Protein AF-A0A564T577-F1 (afdb_monomer_lite)

Sequence (216 aa):
MEALKRLAEKYKWLCILTGGIGFFLSPFLWPFFLMIIFQSLSLAAPIIVAAFIIKTVREEKKDEQKSNNGSKQTESTDFDTSKDVSDRGNSAYQKAEKADLSERYQKEGTQPLKESYMQHEKSEAECKAVVWYQMEGKERIQNLKVKLEKTGIRQFSISPEGVCCVPEGKYFRRVGMLRAFPAHETKILIQYLHKDHIHAVKKGKYLWLSWGKERK

Organism: NCBI:txid39486

pLDDT: mean 76.69, std 24.87, range [26.58, 98.44]

Secondary structure (DSSP, 8-state):
-HHHHHHHHHHHHHHHHHHHHHHHHHHHHHHHHHHHHHHHHHHHHHHHHHHHHHHHHHHHHHHHHHH---------------------------------------SS--HHHHHHHHHHHHHHHHHHHHHHIIIIIHHHHHHHHHHHHTTT--EEEE-TT-EEEEEETTEEEEEEE-TT--STTHHHHHHHHHHTT-EEEEETTEEEEE-S----

Radius of gyration: 36.3 Å; chains: 1; bounding box: 80×57×92 Å

Foldseek 3Di:
DVVVVVVCVVCVVVCVVVVVVCVVCCVVCVVVVVVVVVVVVVVVVVVVVVVVVVVVVVVVVVVVCVVVPDDDDDDDDDDDDDDDDDDDDDDDDDDDDDDDDDDDDDDDDDPPPVVVVVVVVVVVLLVVQVCLCVPPVVVVVVVLCVVCVVVVHFKWKQALQQFIWDDDPPDTDTDDGRHPNSQVNVVSVQVVCVVVQWHWDDDPRIIMTGHDDDPD

Structure (mmCIF, N/CA/C/O backbone):
data_AF-A0A564T577-F1
#
_entry.id   AF-A0A564T577-F1
#
loop_
_atom_site.group_PDB
_atom_site.id
_atom_site.type_symbol
_atom_site.label_atom_id
_atom_site.label_alt_id
_atom_site.label_comp_id
_atom_site.label_asym_id
_atom_site.label_entity_id
_atom_site.label_seq_id
_atom_site.pdbx_PDB_ins_code
_atom_site.Cartn_x
_atom_site.Cartn_y
_atom_site.Cartn_z
_atom_site.occupancy
_atom_site.B_iso_or_equiv
_atom_site.auth_seq_id
_atom_site.auth_comp_id
_atom_site.auth_asym_id
_atom_site.auth_atom_id
_atom_site.pdbx_PDB_model_num
ATOM 1 N N . MET A 1 1 ? 49.279 33.971 16.583 1.00 63.88 1 MET A N 1
ATOM 2 C CA . MET A 1 1 ? 48.199 33.093 17.101 1.00 63.88 1 MET A CA 1
ATOM 3 C C . MET A 1 1 ? 47.020 33.871 17.689 1.00 63.88 1 MET A C 1
ATOM 5 O O . MET A 1 1 ? 45.884 33.477 17.466 1.00 63.88 1 MET A O 1
ATOM 9 N N . GLU A 1 2 ? 47.240 34.983 18.394 1.00 81.38 2 GLU A N 1
ATOM 10 C CA . GLU A 1 2 ? 46.164 35.743 19.062 1.00 81.38 2 GLU A CA 1
ATOM 11 C C . GLU A 1 2 ? 45.208 36.479 18.105 1.00 81.38 2 GLU A C 1
ATOM 13 O O . GLU A 1 2 ? 44.003 36.510 18.342 1.00 81.38 2 GLU A O 1
ATOM 18 N N . ALA A 1 3 ? 45.710 36.999 16.980 1.00 75.62 3 ALA A N 1
ATOM 19 C CA . ALA A 1 3 ? 44.884 37.674 15.973 1.00 75.62 3 ALA A CA 1
ATOM 20 C C . ALA A 1 3 ? 43.861 36.734 15.303 1.00 75.62 3 ALA A C 1
ATOM 22 O O . ALA A 1 3 ? 42.709 37.114 15.108 1.00 75.62 3 ALA A O 1
ATOM 23 N N . LEU A 1 4 ? 44.250 35.482 15.025 1.00 79.38 4 LEU A N 1
ATOM 24 C CA . LEU A 1 4 ? 43.344 34.460 14.485 1.00 79.38 4 LEU A CA 1
ATOM 25 C C . LEU A 1 4 ? 42.253 34.084 15.492 1.00 79.38 4 LEU A C 1
ATOM 27 O O . LEU A 1 4 ? 41.102 33.919 15.102 1.00 79.38 4 LEU A O 1
ATOM 31 N N . LYS A 1 5 ? 42.586 34.020 16.790 1.00 81.06 5 LYS A N 1
ATOM 32 C CA . LYS A 1 5 ? 41.603 33.773 17.856 1.00 81.06 5 LYS A CA 1
ATOM 33 C C . LYS A 1 5 ? 40.578 34.909 17.959 1.00 81.06 5 LYS A C 1
ATOM 35 O O . LYS A 1 5 ? 39.387 34.634 18.032 1.00 81.06 5 LYS A O 1
ATOM 40 N N . ARG A 1 6 ? 41.014 36.173 17.876 1.00 82.81 6 ARG A N 1
ATOM 41 C CA . ARG A 1 6 ? 40.108 37.342 17.882 1.00 82.81 6 ARG A CA 1
ATOM 42 C C . ARG A 1 6 ? 39.201 37.397 16.651 1.00 82.81 6 ARG A C 1
ATOM 44 O O . ARG A 1 6 ? 38.027 37.732 16.776 1.00 82.81 6 ARG A O 1
ATOM 51 N N . LEU A 1 7 ? 39.722 37.054 15.471 1.00 81.12 7 LEU A N 1
ATOM 52 C CA . LEU A 1 7 ? 38.911 36.950 14.254 1.00 81.12 7 LEU A CA 1
ATOM 53 C C . LEU A 1 7 ? 37.894 35.809 14.372 1.00 81.12 7 LEU A C 1
ATOM 55 O O . LEU A 1 7 ? 36.714 36.024 14.115 1.00 81.12 7 LEU A O 1
ATOM 59 N N . ALA A 1 8 ? 38.321 34.631 14.829 1.00 82.12 8 ALA A N 1
ATOM 60 C CA . ALA A 1 8 ? 37.433 33.492 15.035 1.00 82.12 8 ALA A CA 1
ATOM 61 C C . ALA A 1 8 ? 36.301 33.812 16.023 1.00 82.12 8 ALA A C 1
ATOM 63 O O . ALA A 1 8 ? 35.152 33.480 15.748 1.00 82.12 8 ALA A O 1
ATOM 64 N N . GLU A 1 9 ? 36.582 34.512 17.128 1.00 85.50 9 GLU A N 1
ATOM 65 C CA . GLU A 1 9 ? 35.533 34.946 18.057 1.00 85.50 9 GLU A CA 1
ATOM 66 C C . GLU A 1 9 ? 34.575 35.968 17.440 1.00 85.50 9 GLU A C 1
ATOM 68 O O . GLU A 1 9 ? 33.361 35.827 17.591 1.00 85.50 9 GLU A O 1
ATOM 73 N N . LYS A 1 10 ? 35.092 36.945 16.685 1.00 86.56 10 LYS A N 1
ATOM 74 C CA . LYS A 1 10 ? 34.272 37.967 16.019 1.00 86.56 10 LYS A CA 1
ATOM 75 C C . LYS A 1 10 ? 33.305 37.362 14.994 1.00 86.56 10 LYS A C 1
ATOM 77 O O . LYS A 1 10 ? 32.164 37.805 14.896 1.00 86.56 10 LYS A O 1
ATOM 82 N N . TYR A 1 11 ? 33.739 36.341 14.254 1.00 88.12 11 TYR A N 1
ATOM 83 C CA . TYR A 1 11 ? 32.917 35.668 13.241 1.00 88.12 11 TYR A CA 1
ATOM 84 C C . TYR A 1 11 ? 32.181 34.428 13.763 1.00 88.12 11 TYR A C 1
ATOM 86 O O . TYR A 1 11 ? 31.399 33.841 13.018 1.00 88.12 11 TYR A O 1
ATOM 94 N N . LYS A 1 12 ? 32.357 34.040 15.034 1.00 89.81 12 LYS A N 1
ATOM 95 C CA . LYS A 1 12 ? 31.716 32.848 15.615 1.00 89.81 12 LYS A CA 1
ATOM 96 C C . LYS A 1 12 ? 30.199 32.888 15.456 1.00 89.81 12 LYS A C 1
ATOM 98 O O . LYS A 1 12 ? 29.591 31.902 15.056 1.00 89.81 12 LYS A O 1
ATOM 103 N N . TRP A 1 13 ? 29.597 34.043 15.731 1.00 88.31 13 TRP A N 1
ATOM 104 C CA . TRP A 1 13 ? 28.152 34.222 15.617 1.00 88.31 13 TRP A CA 1
ATOM 105 C C . TRP A 1 13 ? 27.672 34.177 14.161 1.00 88.31 13 TRP A C 1
ATOM 107 O O . TRP A 1 13 ? 26.663 33.543 13.870 1.00 88.31 13 TRP A O 1
ATOM 117 N N . LEU A 1 14 ? 28.448 34.751 13.234 1.00 88.88 14 LEU A N 1
ATOM 118 C CA . LEU A 1 14 ? 28.175 34.672 11.798 1.00 88.88 14 LEU A CA 1
ATOM 119 C C . LEU A 1 14 ? 28.271 33.230 11.282 1.00 88.88 14 LEU A C 1
ATOM 121 O O . LEU A 1 14 ? 27.383 32.812 10.554 1.00 88.88 14 LEU A O 1
ATOM 125 N N . CYS A 1 15 ? 29.264 32.445 11.710 1.00 88.31 15 CYS A N 1
ATOM 126 C CA . CYS A 1 15 ? 29.369 31.020 11.369 1.00 88.31 15 CYS A CA 1
ATOM 127 C C . CYS A 1 15 ? 28.214 30.181 11.929 1.00 88.31 15 CYS A C 1
ATOM 129 O O . CYS A 1 15 ? 27.730 29.279 11.254 1.00 88.31 15 CYS A O 1
ATOM 131 N N . ILE A 1 16 ? 27.762 30.458 13.156 1.00 91.75 16 ILE A N 1
ATOM 132 C CA . ILE A 1 16 ? 26.611 29.755 13.740 1.00 91.75 16 ILE A CA 1
ATOM 133 C C . ILE A 1 16 ? 25.332 30.114 12.977 1.00 91.75 16 ILE A C 1
ATOM 135 O O . ILE A 1 16 ? 24.525 29.233 12.689 1.00 91.75 16 ILE A O 1
ATOM 139 N N . LEU A 1 17 ? 25.163 31.384 12.600 1.00 91.75 17 LEU A N 1
ATOM 140 C CA . LEU A 1 17 ? 24.005 31.849 11.842 1.00 91.75 17 LEU A CA 1
ATOM 141 C C . LEU A 1 17 ? 23.981 31.262 10.423 1.00 91.75 17 LEU A C 1
ATOM 143 O O . LEU A 1 17 ? 22.970 30.696 10.013 1.00 91.75 17 LEU A O 1
ATOM 147 N N . THR A 1 18 ? 25.094 31.334 9.686 1.00 91.31 18 THR A N 1
ATOM 148 C CA . THR A 1 18 ? 25.199 30.763 8.333 1.00 91.31 18 THR A CA 1
ATOM 149 C C . THR A 1 18 ? 25.111 29.240 8.357 1.00 91.31 18 THR A C 1
ATOM 151 O O . THR A 1 18 ? 24.450 28.659 7.499 1.00 91.31 18 THR A O 1
ATOM 154 N N . GLY A 1 19 ? 25.697 28.593 9.367 1.00 90.31 19 GLY A N 1
ATOM 155 C CA . GLY A 1 19 ? 25.586 27.155 9.594 1.00 90.31 19 GLY A CA 1
ATOM 156 C C . GLY A 1 19 ? 24.154 26.720 9.900 1.00 90.31 19 GLY A C 1
ATOM 157 O O . GLY A 1 19 ? 23.680 25.747 9.321 1.00 90.31 19 GLY A O 1
ATOM 158 N N . GLY A 1 20 ? 23.432 27.466 10.740 1.00 92.44 20 GLY A N 1
ATOM 159 C CA . GLY A 1 20 ? 22.027 27.201 11.058 1.00 92.44 20 GLY A CA 1
ATOM 160 C C . GLY A 1 20 ? 21.109 27.359 9.845 1.00 92.44 20 GLY A C 1
ATOM 161 O O . GLY A 1 20 ? 20.285 26.487 9.578 1.00 92.44 20 GLY A O 1
ATOM 162 N N . ILE A 1 21 ? 21.299 28.424 9.061 1.00 91.31 21 ILE A N 1
ATOM 163 C CA . ILE A 1 21 ? 20.564 28.642 7.806 1.00 91.31 21 ILE A CA 1
ATOM 164 C C . ILE A 1 21 ? 20.878 27.524 6.805 1.00 91.31 21 ILE A C 1
ATOM 166 O O . ILE A 1 21 ? 19.964 26.957 6.212 1.00 91.31 21 ILE A O 1
ATOM 170 N N . GLY A 1 22 ? 22.152 27.152 6.656 1.00 89.31 22 GLY A N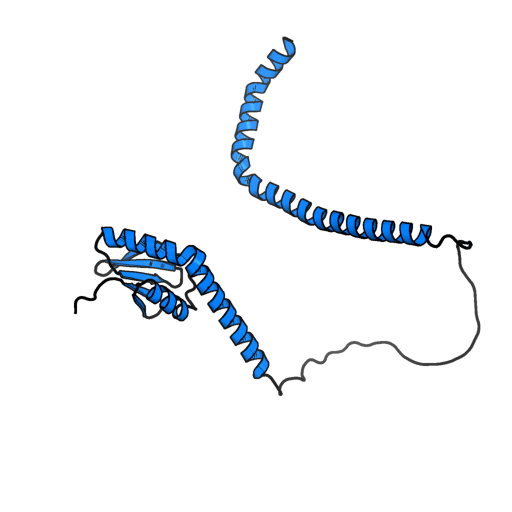 1
ATOM 171 C CA . GLY A 1 22 ? 22.572 26.046 5.798 1.00 89.31 22 GLY A CA 1
ATOM 172 C C . GLY A 1 22 ? 21.974 24.703 6.223 1.00 89.31 22 GL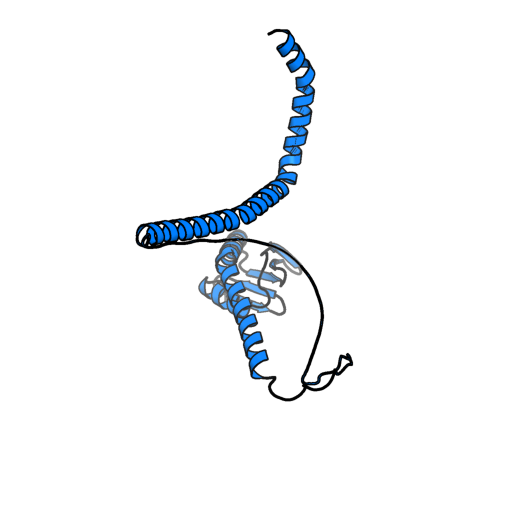Y A C 1
ATOM 173 O O . GLY A 1 22 ? 21.492 23.956 5.376 1.00 89.31 22 GLY A O 1
ATOM 174 N N . PHE A 1 23 ? 21.928 24.417 7.526 1.00 91.81 23 PHE A N 1
ATOM 175 C CA . PHE A 1 23 ? 21.316 23.201 8.067 1.00 91.81 23 PHE A CA 1
ATOM 176 C C . PHE A 1 23 ? 19.802 23.169 7.837 1.00 91.81 23 PHE A C 1
ATOM 178 O O . PHE A 1 23 ? 19.259 22.137 7.450 1.00 91.81 23 PHE A O 1
ATOM 185 N N . PHE A 1 24 ? 19.125 24.307 8.003 1.00 92.44 24 PHE A N 1
ATOM 186 C CA . PHE A 1 24 ? 17.687 24.419 7.763 1.00 92.44 24 PHE A CA 1
ATOM 187 C C . PHE A 1 24 ? 17.327 24.290 6.277 1.00 92.44 24 PHE A C 1
ATOM 189 O O . PHE A 1 24 ? 16.312 23.691 5.931 1.00 92.44 24 PHE A O 1
ATOM 196 N N . LEU A 1 25 ? 18.175 24.818 5.391 1.00 89.50 25 LEU A N 1
ATOM 197 C CA . LEU A 1 25 ? 18.004 24.735 3.940 1.00 89.50 25 LEU A CA 1
ATOM 198 C C . LEU A 1 25 ? 18.457 23.386 3.360 1.00 89.50 25 LEU A C 1
ATOM 200 O O . LEU A 1 25 ? 17.964 22.984 2.309 1.00 89.50 25 LEU A O 1
ATOM 204 N N . SER A 1 26 ? 19.343 22.657 4.042 1.00 89.44 26 SER A N 1
ATOM 205 C CA . SER A 1 26 ? 19.865 21.352 3.617 1.00 89.44 26 SER A CA 1
ATOM 206 C C . SER A 1 26 ? 18.784 20.360 3.155 1.00 89.44 26 SER A C 1
ATOM 208 O O . SER A 1 26 ? 18.899 19.885 2.025 1.00 89.44 26 SER A O 1
ATOM 210 N N . PRO A 1 27 ? 17.699 20.083 3.911 1.00 89.25 27 PRO A N 1
ATOM 211 C CA . PRO A 1 27 ? 16.664 19.146 3.463 1.00 89.25 27 PRO A CA 1
ATOM 212 C C . PRO A 1 27 ? 15.915 19.612 2.206 1.00 89.25 27 PRO A C 1
ATOM 214 O O . PRO A 1 27 ? 15.447 18.777 1.435 1.00 89.25 27 PRO A O 1
ATOM 217 N N . PHE A 1 28 ? 15.819 20.924 1.972 1.00 88.94 28 PHE A N 1
ATOM 218 C CA . PHE A 1 28 ? 15.149 21.486 0.796 1.00 88.94 28 PHE A CA 1
ATOM 219 C C . PHE A 1 28 ? 16.051 21.515 -0.438 1.00 88.94 28 PHE A C 1
ATOM 221 O O . PHE A 1 28 ? 15.567 21.329 -1.551 1.00 88.94 28 PHE A O 1
ATOM 228 N N . LEU A 1 29 ? 17.356 21.730 -0.257 1.00 88.94 29 LEU A N 1
ATOM 229 C CA . LEU A 1 29 ? 18.327 21.746 -1.352 1.00 88.94 29 LEU A CA 1
ATOM 230 C C . LEU A 1 29 ? 18.826 20.339 -1.719 1.00 88.94 29 LEU A C 1
ATOM 232 O O . LEU A 1 29 ? 19.292 20.132 -2.838 1.00 88.94 29 LEU A O 1
ATOM 236 N N . TRP A 1 30 ? 18.710 19.363 -0.813 1.00 89.06 30 TRP A N 1
ATOM 237 C CA . TRP A 1 30 ? 19.171 17.986 -1.016 1.00 89.06 30 TRP A CA 1
ATOM 238 C C . TRP A 1 30 ? 18.642 17.328 -2.304 1.00 89.06 30 TRP A C 1
ATOM 240 O O . TRP A 1 30 ? 19.456 16.793 -3.060 1.00 89.06 30 TRP A O 1
ATOM 250 N N . PRO A 1 31 ? 17.340 17.417 -2.646 1.00 89.94 31 PRO A N 1
ATOM 251 C CA . PRO A 1 31 ? 16.830 16.862 -3.900 1.00 89.94 31 PRO A CA 1
ATOM 252 C C . PRO A 1 31 ? 17.457 17.504 -5.145 1.00 89.94 31 PRO A C 1
ATOM 254 O O . PRO A 1 31 ? 17.718 16.808 -6.123 1.00 89.94 31 PRO A O 1
ATOM 257 N N . PHE A 1 32 ? 17.752 18.809 -5.108 1.00 91.12 32 PHE A N 1
ATOM 258 C CA . PHE A 1 32 ? 18.387 19.518 -6.223 1.00 91.12 32 PHE A CA 1
ATOM 259 C C . PHE A 1 32 ? 19.850 19.106 -6.398 1.00 91.12 32 PHE A C 1
ATOM 261 O O . PHE A 1 32 ? 20.280 18.848 -7.520 1.00 91.12 32 PHE A O 1
ATOM 268 N N . PHE A 1 33 ? 20.604 18.977 -5.302 1.00 89.75 33 PHE A N 1
ATOM 269 C CA . PHE A 1 33 ? 21.977 18.472 -5.358 1.00 89.75 33 PHE A CA 1
ATOM 270 C C . PHE A 1 33 ? 22.033 17.041 -5.890 1.00 89.75 33 PHE A C 1
ATOM 272 O O . PHE A 1 33 ? 22.842 16.754 -6.768 1.00 89.75 33 PHE A O 1
ATOM 279 N N . LEU A 1 34 ? 21.144 16.161 -5.422 1.00 91.00 34 LEU A N 1
ATOM 280 C CA . LEU A 1 34 ? 21.050 14.796 -5.936 1.00 91.00 34 LEU A CA 1
ATOM 281 C C . LEU A 1 34 ? 20.697 14.768 -7.424 1.00 91.00 34 LEU A C 1
ATOM 283 O O . LEU A 1 34 ? 21.295 13.994 -8.165 1.00 91.00 34 LEU A O 1
ATOM 287 N N . MET A 1 35 ? 19.776 15.626 -7.871 1.00 94.00 35 MET A N 1
ATOM 288 C CA . MET A 1 35 ? 19.413 15.732 -9.284 1.00 94.00 35 MET A CA 1
ATOM 289 C C . MET A 1 35 ? 20.610 16.158 -10.140 1.00 94.00 35 MET A C 1
ATOM 291 O O . MET A 1 35 ? 20.870 15.544 -11.170 1.00 94.00 35 MET A O 1
ATOM 295 N N . ILE A 1 36 ? 21.370 17.163 -9.697 1.00 92.25 36 ILE A N 1
ATOM 296 C CA . ILE A 1 36 ? 22.572 17.636 -10.395 1.00 92.25 36 ILE A CA 1
ATOM 297 C C . ILE A 1 36 ? 23.632 16.532 -10.438 1.00 92.25 36 ILE A C 1
ATOM 299 O O . ILE A 1 36 ? 24.144 16.228 -11.510 1.00 92.25 36 ILE A O 1
ATOM 303 N N . ILE A 1 37 ? 23.921 15.886 -9.304 1.00 91.12 37 ILE A N 1
ATOM 304 C CA . ILE A 1 37 ? 24.901 14.794 -9.229 1.00 91.12 37 ILE A CA 1
ATOM 305 C C . ILE A 1 37 ? 24.488 13.640 -10.147 1.00 91.12 37 ILE A C 1
ATOM 307 O O . ILE A 1 37 ? 25.315 13.149 -10.911 1.00 91.12 37 ILE A O 1
ATOM 311 N N . PHE A 1 38 ? 23.219 13.229 -10.114 1.00 91.31 38 PHE A N 1
ATOM 312 C CA . PHE A 1 38 ? 22.704 12.138 -10.940 1.00 91.31 38 PHE A CA 1
ATOM 313 C C . PHE A 1 38 ? 22.747 12.476 -12.432 1.00 91.31 38 PHE A C 1
ATOM 315 O O . PHE A 1 38 ? 23.152 11.639 -13.238 1.00 91.31 38 PHE A O 1
ATOM 322 N N . GLN A 1 39 ? 22.399 13.709 -12.803 1.00 90.94 39 GLN A N 1
ATOM 323 C CA . GLN A 1 39 ? 22.481 14.190 -14.180 1.00 90.94 39 GLN A CA 1
ATOM 324 C C . GLN A 1 39 ? 23.933 14.235 -14.673 1.00 90.94 39 GLN A C 1
ATOM 326 O O . GLN A 1 39 ? 24.226 13.787 -15.781 1.00 90.94 39 GLN A O 1
ATOM 331 N N . SER A 1 40 ? 24.859 14.731 -13.848 1.00 91.38 40 SER A N 1
ATOM 332 C CA . SER A 1 40 ? 26.286 14.764 -14.171 1.00 91.38 40 SER A CA 1
ATOM 333 C C . SER A 1 40 ? 26.880 13.360 -14.298 1.00 91.38 40 SER A C 1
ATOM 335 O O . SER A 1 40 ? 27.620 13.105 -15.245 1.00 91.38 40 SER A O 1
ATOM 337 N N . LEU A 1 41 ? 26.524 12.427 -13.409 1.00 88.31 41 LEU A N 1
ATOM 338 C CA . LEU A 1 41 ? 26.946 11.024 -13.506 1.00 88.31 41 LEU A CA 1
ATOM 339 C C . LEU A 1 41 ? 26.375 10.343 -14.751 1.00 88.31 41 LEU A C 1
ATOM 341 O O . LEU A 1 41 ? 27.097 9.630 -15.445 1.00 88.31 41 LEU A O 1
ATOM 345 N N . SER A 1 42 ? 25.100 10.596 -15.051 1.00 88.88 42 SER A N 1
ATOM 346 C CA . SER A 1 42 ? 24.424 10.044 -16.228 1.00 88.88 42 SER A CA 1
ATOM 347 C C . SER A 1 42 ? 25.036 10.543 -17.533 1.00 88.88 42 SER A C 1
ATOM 349 O O . SER A 1 42 ? 25.010 9.818 -18.519 1.00 88.88 42 SER A O 1
ATOM 351 N N . LEU A 1 43 ? 25.617 11.747 -17.548 1.00 85.94 43 LEU A N 1
ATOM 352 C CA . LEU A 1 43 ? 26.365 12.266 -18.693 1.00 85.94 43 LEU A CA 1
ATOM 353 C C . LEU A 1 43 ? 27.806 11.734 -18.739 1.00 85.94 43 LEU A C 1
ATOM 355 O O . LEU A 1 43 ? 28.321 11.436 -19.813 1.00 85.94 43 LEU A O 1
ATOM 359 N N . ALA A 1 44 ? 28.462 11.580 -17.587 1.00 87.69 44 ALA A N 1
ATOM 360 C CA . ALA A 1 44 ? 29.833 11.081 -17.515 1.00 87.69 44 ALA A CA 1
ATOM 361 C C . ALA A 1 44 ? 29.940 9.592 -17.891 1.00 87.69 44 ALA A C 1
ATOM 363 O O . ALA A 1 44 ? 30.885 9.200 -18.573 1.00 87.69 44 ALA A O 1
ATOM 364 N N . ALA A 1 45 ? 28.966 8.766 -17.500 1.00 84.56 45 ALA A N 1
ATOM 365 C CA . ALA A 1 45 ? 28.945 7.333 -17.790 1.00 84.56 45 ALA A CA 1
ATOM 366 C C . ALA A 1 45 ? 29.056 6.991 -19.297 1.00 84.56 45 ALA A C 1
ATOM 368 O O . ALA A 1 45 ? 29.971 6.246 -19.655 1.00 84.56 45 ALA A O 1
ATOM 369 N N . PRO A 1 46 ? 28.222 7.536 -20.210 1.00 86.69 46 PRO A N 1
ATOM 370 C CA . PRO A 1 46 ? 28.335 7.251 -21.640 1.00 86.69 46 PRO A CA 1
ATOM 371 C C . PRO A 1 46 ? 29.634 7.793 -22.247 1.00 86.69 46 PRO A C 1
ATOM 373 O O . PRO A 1 46 ? 30.192 7.151 -23.132 1.00 86.69 46 PRO A O 1
ATOM 376 N N . ILE A 1 47 ? 30.160 8.920 -21.751 1.00 86.75 47 ILE A N 1
ATOM 377 C CA . ILE A 1 47 ? 31.444 9.475 -22.209 1.00 86.75 47 ILE A CA 1
ATOM 378 C C . ILE A 1 47 ? 32.599 8.534 -21.843 1.00 86.75 47 ILE A C 1
ATOM 380 O O . ILE A 1 47 ? 33.457 8.259 -22.681 1.00 86.75 47 ILE A O 1
ATOM 384 N N . ILE A 1 48 ? 32.609 7.997 -20.619 1.00 87.56 48 ILE A N 1
ATOM 385 C CA . ILE A 1 48 ? 33.636 7.052 -20.161 1.00 87.56 48 ILE A CA 1
ATOM 386 C C . ILE A 1 48 ? 33.553 5.737 -20.946 1.00 87.56 48 ILE A C 1
ATOM 388 O O . ILE A 1 48 ? 34.583 5.231 -21.387 1.00 87.56 48 ILE A O 1
ATOM 392 N N . VAL A 1 49 ? 32.348 5.204 -21.173 1.00 89.56 49 VAL A N 1
ATOM 393 C CA . VAL A 1 49 ? 32.153 3.977 -21.966 1.00 89.56 49 VAL A CA 1
ATOM 394 C C . VAL A 1 49 ? 32.590 4.185 -23.417 1.00 89.56 49 VAL A C 1
ATOM 396 O O . VAL A 1 49 ? 33.333 3.364 -23.949 1.00 89.56 49 VAL A O 1
ATOM 399 N N . ALA A 1 50 ? 32.208 5.300 -24.046 1.00 88.25 50 ALA A N 1
ATOM 400 C CA . ALA A 1 50 ? 32.643 5.629 -25.401 1.00 88.25 50 ALA A CA 1
ATOM 401 C C . ALA A 1 50 ? 34.170 5.781 -25.487 1.00 88.25 50 ALA A C 1
ATOM 403 O O . ALA A 1 50 ? 34.792 5.234 -26.396 1.00 88.25 50 ALA A O 1
ATOM 404 N N . ALA A 1 51 ? 34.793 6.457 -24.518 1.00 88.00 51 ALA A N 1
ATOM 405 C CA . ALA A 1 51 ? 36.246 6.577 -24.443 1.00 88.00 51 ALA A CA 1
ATOM 406 C C . ALA A 1 51 ? 36.931 5.211 -24.269 1.00 88.00 51 ALA A C 1
ATOM 408 O O . ALA A 1 51 ? 37.975 4.976 -24.878 1.00 88.00 51 ALA A O 1
ATOM 409 N N . PHE A 1 52 ? 36.340 4.302 -23.487 1.00 88.56 52 PHE A N 1
ATOM 410 C CA . PHE A 1 52 ? 36.852 2.946 -23.306 1.00 88.56 52 PHE A CA 1
ATOM 411 C C . PHE A 1 52 ? 36.763 2.134 -24.602 1.00 88.56 52 PHE A C 1
ATOM 413 O O . PHE A 1 52 ? 37.773 1.587 -25.029 1.00 88.56 52 PHE A O 1
ATOM 420 N N . ILE A 1 53 ? 35.615 2.146 -25.288 1.00 87.38 53 ILE A N 1
ATOM 421 C CA . ILE A 1 53 ? 35.429 1.461 -26.579 1.00 87.38 53 ILE A CA 1
ATOM 422 C C . ILE A 1 53 ? 36.408 2.002 -27.627 1.00 87.38 53 ILE A C 1
ATOM 424 O O . ILE A 1 53 ? 37.090 1.228 -28.293 1.00 87.38 53 ILE A O 1
ATOM 428 N N . ILE A 1 54 ? 36.535 3.329 -27.750 1.00 87.38 54 ILE A N 1
ATOM 429 C CA . ILE A 1 54 ? 37.481 3.951 -28.687 1.00 87.38 54 ILE A CA 1
ATOM 430 C C . ILE A 1 54 ? 38.920 3.556 -28.342 1.00 87.38 54 ILE A C 1
ATOM 432 O O . ILE A 1 54 ? 39.709 3.289 -29.247 1.00 87.38 54 ILE A O 1
ATOM 436 N N . LYS A 1 55 ? 39.278 3.501 -27.053 1.00 87.00 55 LYS A N 1
ATOM 437 C CA . LYS A 1 55 ? 40.610 3.071 -26.619 1.00 87.00 55 LYS A CA 1
ATOM 438 C C . LYS A 1 55 ? 40.861 1.603 -26.963 1.00 87.00 55 LYS A C 1
ATOM 440 O O . LYS A 1 55 ? 41.899 1.332 -27.551 1.00 87.00 55 LYS A O 1
ATOM 445 N N . THR A 1 56 ? 39.924 0.696 -26.683 1.00 80.75 56 THR A N 1
ATOM 446 C CA . THR A 1 56 ? 40.036 -0.732 -27.025 1.00 80.75 56 THR A CA 1
ATOM 447 C C . THR A 1 56 ? 40.193 -0.932 -28.530 1.00 80.75 56 THR A C 1
ATOM 449 O O . THR A 1 56 ? 41.145 -1.573 -28.950 1.00 80.75 56 THR A O 1
ATOM 452 N N . VAL A 1 57 ? 39.363 -0.283 -29.354 1.00 77.81 57 VAL A N 1
ATOM 453 C CA . VAL A 1 57 ? 39.473 -0.360 -30.823 1.00 77.81 57 VAL A CA 1
ATOM 454 C C . VAL A 1 57 ? 40.793 0.239 -31.325 1.00 77.81 57 VAL A C 1
ATOM 456 O O . VAL A 1 57 ? 41.369 -0.231 -32.302 1.00 77.81 57 VAL A O 1
ATOM 459 N N . ARG A 1 58 ? 41.302 1.297 -30.682 1.00 75.06 58 ARG A N 1
ATOM 460 C CA . ARG A 1 58 ? 42.589 1.907 -31.049 1.00 75.06 58 ARG A CA 1
ATOM 461 C C . ARG A 1 58 ? 43.785 1.048 -30.635 1.00 75.06 58 ARG A C 1
ATOM 463 O O . ARG A 1 58 ? 44.807 1.108 -31.313 1.00 75.06 58 ARG A O 1
ATOM 470 N N . GLU A 1 59 ? 43.675 0.298 -29.544 1.00 70.25 59 GLU A N 1
ATOM 471 C CA . GLU A 1 59 ? 44.685 -0.672 -29.108 1.00 70.25 59 GLU A CA 1
ATOM 472 C C . GLU A 1 59 ? 44.667 -1.904 -30.022 1.00 70.25 59 GLU A C 1
ATOM 474 O O . GLU A 1 59 ? 45.719 -2.257 -30.540 1.00 70.25 59 GLU A O 1
ATOM 479 N N . GLU A 1 60 ? 43.490 -2.436 -30.376 1.00 65.44 60 GLU A N 1
ATOM 480 C CA . GLU A 1 60 ? 43.356 -3.512 -31.374 1.00 65.44 60 GLU A CA 1
ATOM 481 C C . GLU A 1 60 ? 43.946 -3.107 -32.729 1.00 65.44 60 GLU A C 1
ATOM 483 O O . GLU A 1 60 ? 44.745 -3.840 -33.304 1.00 65.44 60 GLU A O 1
ATOM 488 N N . LYS A 1 61 ? 43.670 -1.884 -33.203 1.00 60.44 61 LYS A N 1
ATOM 489 C CA . LYS A 1 61 ? 44.296 -1.358 -34.427 1.00 60.44 61 LYS A CA 1
ATOM 490 C C . LYS A 1 61 ? 45.805 -1.160 -34.295 1.00 60.44 61 LYS A C 1
ATOM 492 O O . LYS A 1 61 ? 46.511 -1.262 -35.292 1.00 60.44 61 LYS A O 1
ATOM 497 N N . LYS A 1 62 ? 46.324 -0.858 -33.102 1.00 58.50 62 LYS A N 1
ATOM 498 C CA . LYS A 1 62 ? 47.774 -0.767 -32.867 1.00 58.50 62 LYS A CA 1
ATOM 499 C C . LYS A 1 62 ? 48.432 -2.142 -32.879 1.00 58.50 62 LYS A C 1
ATOM 501 O O . LYS A 1 62 ? 49.538 -2.248 -33.404 1.00 58.50 62 LYS A O 1
ATOM 506 N N . ASP A 1 63 ? 47.770 -3.164 -32.351 1.00 56.25 63 ASP A N 1
ATOM 507 C CA . ASP A 1 63 ? 48.270 -4.538 -32.355 1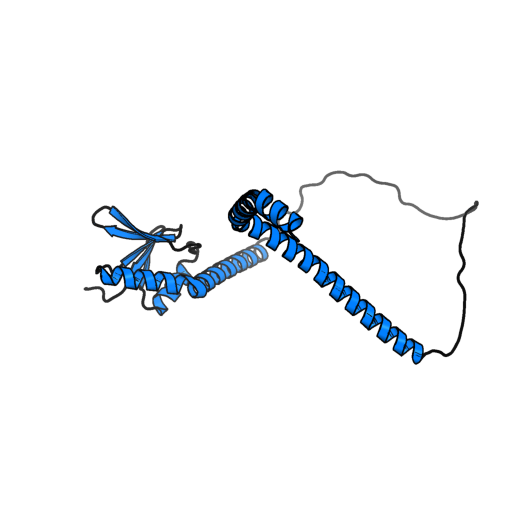.00 56.25 63 ASP A CA 1
ATOM 508 C C . ASP A 1 63 ? 48.178 -5.163 -33.759 1.00 56.25 63 ASP A C 1
ATOM 510 O O . ASP A 1 63 ? 49.142 -5.780 -34.219 1.00 56.25 63 ASP A O 1
ATOM 514 N N . GLU A 1 64 ? 47.115 -4.876 -34.519 1.00 54.66 64 GLU A N 1
ATOM 515 C CA . GLU A 1 64 ? 47.015 -5.223 -35.945 1.00 54.66 64 GLU A CA 1
ATOM 516 C C . GLU A 1 64 ? 48.051 -4.473 -36.800 1.00 54.66 64 GLU A C 1
ATOM 518 O O . GLU A 1 64 ? 48.693 -5.068 -37.665 1.00 54.66 64 GLU A O 1
ATOM 523 N N . GLN A 1 65 ? 48.302 -3.187 -36.539 1.00 46.16 65 GLN A N 1
ATOM 524 C CA . GLN A 1 65 ? 49.297 -2.402 -37.282 1.00 46.16 65 GLN A CA 1
ATOM 525 C C . GLN A 1 65 ? 50.747 -2.752 -36.891 1.00 46.16 65 GLN A C 1
ATOM 527 O O . GLN A 1 65 ? 51.661 -2.570 -37.696 1.00 46.16 65 GLN A O 1
ATOM 532 N N . LYS A 1 66 ? 50.980 -3.326 -35.702 1.00 45.31 66 LYS A N 1
ATOM 533 C CA . LYS A 1 66 ? 52.276 -3.915 -35.317 1.00 45.31 66 LYS A CA 1
ATOM 534 C C . LYS A 1 66 ? 52.494 -5.297 -35.949 1.00 45.31 66 LYS A C 1
ATOM 536 O O . LYS A 1 66 ? 53.642 -5.668 -36.176 1.00 45.31 66 LYS A O 1
ATOM 541 N N . SER A 1 67 ? 51.418 -6.007 -36.300 1.00 44.22 67 SER A N 1
ATOM 542 C CA . SER A 1 67 ? 51.455 -7.228 -37.120 1.00 44.22 67 SER A CA 1
ATOM 543 C C . SER A 1 67 ? 51.536 -6.952 -38.628 1.00 44.22 67 SER A C 1
ATOM 545 O O . SER A 1 67 ? 51.932 -7.842 -39.376 1.00 44.22 67 SER A O 1
ATOM 547 N N . ASN A 1 68 ? 51.165 -5.753 -39.087 1.00 44.59 68 ASN A N 1
ATOM 548 C CA . ASN A 1 68 ? 51.020 -5.439 -40.513 1.00 44.59 68 ASN A CA 1
ATOM 549 C C . ASN A 1 68 ? 51.905 -4.272 -40.990 1.00 44.59 68 ASN A C 1
ATOM 551 O O . ASN A 1 68 ? 51.600 -3.602 -41.974 1.00 44.59 68 ASN A O 1
ATOM 555 N N . ASN A 1 69 ? 53.023 -4.010 -40.307 1.00 41.00 69 ASN A N 1
ATOM 556 C CA . ASN A 1 69 ? 54.006 -3.021 -40.754 1.00 41.00 69 ASN A CA 1
ATOM 557 C C . ASN A 1 69 ? 54.960 -3.634 -41.797 1.00 41.00 69 ASN A C 1
ATOM 559 O O . ASN A 1 69 ? 56.161 -3.788 -41.580 1.00 41.00 69 ASN A O 1
ATOM 563 N N . GLY A 1 70 ? 54.392 -3.979 -42.952 1.00 35.12 70 GLY A N 1
ATOM 564 C CA . GLY A 1 70 ? 55.094 -4.204 -44.207 1.00 35.12 70 GLY A CA 1
ATOM 565 C C . GLY A 1 70 ? 54.488 -3.304 -45.284 1.00 35.12 70 GLY A C 1
ATOM 566 O O . GLY A 1 70 ? 53.369 -3.545 -45.714 1.00 35.12 70 GLY A O 1
ATOM 567 N N . SER A 1 71 ? 55.263 -2.307 -45.732 1.00 33.75 71 SER A N 1
ATOM 568 C CA . SER A 1 71 ? 55.006 -1.339 -46.828 1.00 33.75 71 SER A CA 1
ATOM 569 C C . SER A 1 71 ? 53.951 -0.246 -46.544 1.00 33.75 71 SER A C 1
ATOM 571 O O . SER A 1 71 ? 52.786 -0.533 -46.324 1.00 33.75 71 SER A O 1
ATOM 573 N N . LYS A 1 72 ? 54.370 1.015 -46.305 1.00 34.28 72 LYS A N 1
ATOM 574 C CA . LYS A 1 72 ? 54.641 2.102 -47.294 1.00 34.28 72 LYS A CA 1
ATOM 575 C C . LYS A 1 72 ? 53.366 2.476 -48.082 1.00 34.28 72 LYS A C 1
ATOM 577 O O . LYS A 1 72 ? 52.733 1.588 -48.619 1.00 34.28 72 LYS A O 1
ATOM 582 N N . GLN A 1 73 ? 52.946 3.728 -48.268 1.00 32.12 73 GLN A N 1
ATOM 583 C CA . GLN A 1 73 ? 53.588 5.044 -48.179 1.00 32.12 73 GLN A CA 1
ATOM 584 C C . GLN A 1 73 ? 52.482 6.118 -48.392 1.00 32.12 73 GLN A C 1
ATOM 586 O O . GLN A 1 73 ? 51.528 5.818 -49.099 1.00 32.12 73 GLN A O 1
ATOM 591 N N . THR A 1 74 ? 52.632 7.300 -47.761 1.00 29.45 74 THR A N 1
ATOM 592 C CA . THR A 1 74 ? 52.423 8.693 -48.277 1.00 29.45 74 THR A CA 1
ATOM 593 C C . THR A 1 74 ? 51.231 8.984 -49.222 1.00 29.45 74 THR A C 1
ATOM 595 O O . THR A 1 74 ? 50.990 8.256 -50.165 1.00 29.45 74 THR A O 1
ATOM 598 N N . GLU A 1 75 ? 50.468 10.075 -49.145 1.00 30.67 75 GLU A N 1
ATOM 599 C CA . GLU A 1 75 ? 50.799 11.462 -48.804 1.00 30.67 75 GLU A CA 1
ATOM 600 C C . GLU A 1 75 ? 49.491 12.276 -48.766 1.00 30.67 75 GLU A C 1
ATOM 602 O O . GLU A 1 75 ? 48.588 12.062 -49.573 1.00 30.67 75 GLU A O 1
ATOM 607 N N . SER A 1 76 ? 49.397 13.215 -47.835 1.00 33.31 76 SER A N 1
ATOM 608 C CA . SER A 1 76 ? 48.432 14.317 -47.806 1.00 33.31 76 SER A CA 1
ATOM 609 C C . SER A 1 76 ? 48.822 15.420 -48.791 1.00 33.31 76 SER A C 1
ATOM 611 O O . SER A 1 76 ? 50.010 15.723 -48.852 1.00 33.31 76 SER A O 1
ATOM 613 N N . THR A 1 77 ? 47.871 16.126 -49.416 1.00 30.45 77 THR A N 1
ATOM 614 C CA . THR A 1 77 ? 47.829 17.610 -49.397 1.00 30.45 77 THR A CA 1
ATOM 615 C C . THR A 1 77 ? 46.575 18.202 -50.052 1.00 30.45 77 THR A C 1
ATOM 617 O O . THR A 1 77 ? 45.867 17.561 -50.821 1.00 30.45 77 THR A O 1
ATOM 620 N N . ASP A 1 78 ? 46.328 19.437 -49.631 1.00 28.36 78 ASP A N 1
ATOM 621 C CA . ASP A 1 78 ? 45.142 20.283 -49.670 1.00 28.36 78 ASP A CA 1
ATOM 622 C C . ASP A 1 78 ? 44.952 21.166 -50.934 1.00 28.36 78 ASP A C 1
ATOM 624 O O . ASP A 1 78 ? 45.904 21.459 -51.650 1.00 28.36 78 ASP A O 1
ATOM 628 N N . PHE A 1 79 ? 43.727 21.718 -51.035 1.00 29.05 79 PHE A N 1
ATOM 629 C CA . PHE A 1 79 ? 43.331 23.089 -51.455 1.00 29.05 79 PHE A CA 1
ATOM 630 C C . PHE A 1 79 ? 42.969 23.480 -52.924 1.00 29.05 79 PHE A C 1
ATOM 632 O O . PHE A 1 79 ? 43.771 23.426 -53.847 1.00 29.05 79 PHE A O 1
ATOM 639 N N . ASP A 1 80 ? 41.735 24.016 -53.011 1.00 30.42 80 ASP A N 1
ATOM 640 C CA . ASP A 1 80 ? 41.154 25.162 -53.759 1.00 30.42 80 ASP A CA 1
ATOM 641 C C . ASP A 1 80 ? 40.936 25.256 -55.297 1.00 30.42 80 ASP A C 1
ATOM 643 O O . ASP A 1 80 ? 41.849 25.403 -56.098 1.00 30.42 80 ASP A O 1
ATOM 647 N N . THR A 1 81 ? 39.634 25.358 -55.628 1.00 26.58 81 THR A N 1
ATOM 648 C CA . THR A 1 81 ? 38.902 26.446 -56.332 1.00 26.58 81 THR A CA 1
ATOM 649 C C . THR A 1 81 ? 39.196 26.874 -57.791 1.00 26.58 81 THR A C 1
ATOM 651 O O . THR A 1 81 ? 40.204 27.497 -58.100 1.00 26.58 81 THR A O 1
ATOM 654 N N . SER A 1 82 ? 38.117 26.736 -58.598 1.00 28.92 82 SER A N 1
ATOM 655 C CA . SER A 1 82 ? 37.715 27.434 -59.853 1.00 28.92 82 SER A CA 1
ATOM 656 C C . SER A 1 82 ? 38.567 27.160 -61.114 1.00 28.92 82 SER A C 1
ATOM 658 O O . SER A 1 82 ? 39.781 27.150 -61.057 1.00 28.92 82 SER A O 1
ATOM 660 N N . LYS A 1 83 ? 38.032 26.969 -62.332 1.00 29.69 83 LYS A N 1
ATOM 661 C CA . LYS A 1 83 ? 36.960 27.706 -63.021 1.00 29.69 83 LYS A CA 1
ATOM 662 C C . LYS A 1 83 ? 36.604 27.035 -64.378 1.00 29.69 83 LYS A C 1
ATOM 664 O O . LYS A 1 83 ? 37.493 26.538 -65.053 1.00 29.69 83 LYS A O 1
ATOM 669 N N . ASP A 1 84 ? 35.324 27.128 -64.747 1.00 28.03 84 ASP A N 1
ATOM 670 C CA . ASP A 1 84 ? 34.691 27.204 -66.086 1.00 28.03 84 ASP A CA 1
ATOM 671 C C . ASP A 1 84 ? 34.759 26.090 -67.177 1.00 28.03 84 ASP A C 1
ATOM 673 O O . ASP A 1 84 ? 35.752 25.901 -67.868 1.00 28.03 84 ASP A O 1
ATOM 677 N N . VAL A 1 85 ? 33.547 25.551 -67.428 1.00 29.56 85 VAL A N 1
ATOM 678 C CA . VAL A 1 85 ? 32.758 25.514 -68.694 1.00 29.56 85 VAL A CA 1
ATOM 679 C C . VAL A 1 85 ? 32.961 24.415 -69.762 1.00 29.56 85 VAL A C 1
ATOM 681 O O . VAL A 1 85 ? 34.045 24.178 -70.281 1.00 29.56 85 VAL A O 1
ATOM 684 N N . SER A 1 86 ? 31.784 23.921 -70.204 1.00 33.78 86 SER A N 1
ATOM 685 C CA . SER A 1 86 ? 31.405 23.181 -71.432 1.00 33.78 86 SER A CA 1
ATOM 686 C C . SER A 1 86 ? 31.534 21.654 -71.361 1.00 33.78 86 SER A C 1
ATOM 688 O O . SER A 1 86 ? 32.516 21.141 -70.851 1.00 33.78 86 SER A O 1
ATOM 690 N N . ASP A 1 87 ? 30.615 20.821 -71.846 1.00 31.94 87 ASP A N 1
ATOM 691 C CA . ASP A 1 87 ? 29.281 20.937 -72.445 1.00 31.94 87 ASP A CA 1
ATOM 692 C C . ASP A 1 87 ? 28.673 19.510 -72.388 1.00 31.94 87 ASP A C 1
ATOM 694 O O . ASP A 1 87 ? 29.409 18.521 -72.366 1.00 31.94 87 ASP A O 1
ATOM 698 N N . ARG A 1 88 ? 27.338 19.424 -72.474 1.00 28.81 88 ARG A N 1
ATOM 699 C CA . ARG A 1 88 ? 26.551 18.288 -72.999 1.00 28.81 88 ARG A CA 1
ATOM 700 C C . ARG A 1 88 ? 26.026 17.196 -72.040 1.00 28.81 88 ARG A C 1
ATOM 702 O O . ARG A 1 88 ? 26.676 16.192 -71.778 1.00 28.81 88 ARG A O 1
ATOM 709 N N . GLY A 1 89 ? 24.720 17.299 -71.749 1.00 27.53 89 GLY A N 1
ATOM 710 C CA . GLY A 1 89 ? 23.772 16.212 -72.065 1.00 27.53 89 GLY A CA 1
ATOM 711 C C . GLY A 1 89 ? 22.880 15.647 -70.945 1.00 27.53 89 GLY A C 1
ATOM 712 O O . GLY A 1 89 ? 23.319 14.767 -70.221 1.00 27.53 89 GLY A O 1
ATOM 713 N N . ASN A 1 90 ? 21.589 16.029 -70.978 1.00 29.86 90 ASN A N 1
ATOM 714 C CA . ASN A 1 90 ? 20.388 15.323 -70.466 1.00 29.86 90 ASN A CA 1
ATOM 715 C C . ASN A 1 90 ? 20.252 15.087 -68.944 1.00 29.86 90 ASN A C 1
ATOM 717 O O . ASN A 1 90 ? 21.196 14.745 -68.261 1.00 29.86 90 ASN A O 1
ATOM 721 N N . SER A 1 91 ? 19.082 15.161 -68.309 1.00 35.09 91 SER A N 1
ATOM 722 C CA . SER A 1 91 ? 17.708 15.498 -68.695 1.00 35.09 91 SER A CA 1
ATOM 723 C C . SER A 1 91 ? 16.902 15.681 -67.402 1.00 35.09 91 SER A C 1
ATOM 725 O O . SER A 1 91 ? 17.138 14.936 -66.459 1.00 35.09 91 SER A O 1
ATOM 727 N N . ALA A 1 92 ? 15.939 16.608 -67.427 1.00 30.36 92 ALA A N 1
ATOM 728 C CA . ALA A 1 92 ? 14.680 16.643 -66.667 1.00 30.36 92 ALA A CA 1
ATOM 729 C C . ALA A 1 92 ? 14.700 16.306 -65.158 1.00 30.36 92 ALA A C 1
ATOM 731 O O . ALA A 1 92 ? 14.946 15.177 -64.778 1.00 30.36 92 ALA A O 1
ATOM 732 N N . TYR A 1 93 ? 14.317 17.262 -64.304 1.00 29.48 93 TYR A N 1
ATOM 733 C CA . TYR A 1 93 ? 13.072 17.211 -63.513 1.00 29.48 93 TYR A CA 1
ATOM 734 C C . TYR A 1 93 ? 12.883 18.541 -62.763 1.00 29.48 93 TYR A C 1
ATOM 736 O O . TYR A 1 93 ? 13.751 19.009 -62.027 1.00 29.48 93 TYR A O 1
ATOM 744 N N . GLN A 1 94 ? 11.738 19.177 -63.013 1.00 33.06 94 GLN A N 1
ATOM 745 C CA . GLN A 1 94 ? 11.318 20.444 -62.424 1.00 33.06 94 GLN A CA 1
ATOM 746 C C . GLN A 1 94 ? 10.747 20.248 -61.010 1.00 33.06 94 GLN A C 1
ATOM 748 O O . GLN A 1 94 ? 9.863 19.433 -60.776 1.00 33.06 94 GLN A O 1
ATOM 753 N N . LYS A 1 95 ? 11.301 21.038 -60.090 1.00 26.81 95 LYS A N 1
ATOM 754 C CA . LYS A 1 95 ? 10.670 21.873 -59.054 1.00 26.81 95 LYS A CA 1
ATOM 755 C C . LYS A 1 95 ? 9.182 21.637 -58.696 1.00 26.81 95 LYS A C 1
ATOM 757 O O . LYS A 1 95 ? 8.294 21.968 -59.464 1.00 26.81 95 LYS A O 1
ATOM 762 N N . ALA A 1 96 ? 9.010 21.195 -57.445 1.00 33.19 96 ALA A N 1
ATOM 763 C CA . ALA A 1 96 ? 8.128 21.684 -56.370 1.00 33.19 96 ALA A CA 1
ATOM 764 C C . ALA A 1 96 ? 6.688 22.137 -56.674 1.00 33.19 96 ALA A C 1
ATOM 766 O O . ALA A 1 96 ? 6.514 23.141 -57.344 1.00 33.19 96 ALA A O 1
ATOM 767 N N . GLU A 1 97 ? 5.717 21.577 -55.937 1.00 29.08 97 GLU A N 1
ATOM 768 C CA . GLU A 1 97 ? 4.796 22.370 -55.101 1.00 29.08 97 GLU A CA 1
ATOM 769 C C . GLU A 1 97 ? 4.080 21.499 -54.050 1.00 29.08 97 GLU A C 1
ATOM 771 O O . GLU A 1 97 ? 3.824 20.316 -54.262 1.00 29.08 97 GLU A O 1
ATOM 776 N N . LYS A 1 98 ? 3.790 22.098 -52.890 1.00 38.62 98 LYS A N 1
ATOM 777 C CA . LYS A 1 98 ? 2.946 21.553 -51.822 1.00 38.62 98 LYS A CA 1
ATOM 778 C C . LYS A 1 98 ? 1.471 21.769 -52.173 1.00 38.62 98 LYS A C 1
ATOM 780 O O . LYS A 1 98 ? 1.106 22.906 -52.432 1.00 38.62 98 LYS A O 1
ATOM 785 N N . ALA A 1 99 ? 0.623 20.758 -51.997 1.00 28.31 99 ALA A N 1
ATOM 786 C CA . ALA A 1 99 ? -0.779 20.943 -51.617 1.00 28.31 99 ALA A CA 1
ATOM 787 C C . ALA A 1 99 ? -1.368 19.635 -51.061 1.00 28.31 99 ALA A C 1
ATOM 789 O O . ALA A 1 99 ? -1.253 18.582 -51.677 1.00 28.31 99 ALA A O 1
ATOM 790 N N . ASP A 1 100 ? -1.908 19.751 -49.849 1.00 34.69 100 ASP A N 1
ATOM 791 C CA . ASP A 1 100 ? -3.176 19.200 -49.358 1.00 34.69 100 ASP A CA 1
ATOM 792 C C . ASP A 1 100 ? -3.743 17.908 -49.982 1.00 34.69 100 ASP A C 1
ATOM 794 O O . ASP A 1 100 ? -4.097 17.879 -51.156 1.00 34.69 100 ASP A O 1
ATOM 798 N N . LEU A 1 101 ? -3.907 16.870 -49.151 1.00 31.22 101 LEU A N 1
ATOM 799 C CA . LEU A 1 101 ? -4.948 15.841 -49.289 1.00 31.22 101 LEU A CA 1
ATOM 800 C C . LEU A 1 101 ? -5.014 15.009 -48.000 1.00 31.22 101 LEU A C 1
ATOM 802 O O . LEU A 1 101 ? -4.426 13.935 -47.855 1.00 31.22 101 LEU A O 1
ATOM 806 N N . SER A 1 102 ? -5.754 15.555 -47.038 1.00 40.66 102 SER A N 1
ATOM 807 C CA . SER A 1 102 ? -6.549 14.729 -46.133 1.00 40.66 102 SER A CA 1
ATOM 808 C C . SER A 1 102 ? -7.613 13.955 -46.934 1.00 40.66 102 SER A C 1
ATOM 810 O O . SER A 1 102 ? -7.955 14.336 -48.046 1.00 40.66 102 SER A O 1
ATOM 812 N N . GLU A 1 103 ? -8.121 12.866 -46.356 1.00 41.03 103 GLU A N 1
ATOM 813 C CA . GLU A 1 103 ? -9.225 12.040 -46.878 1.00 41.03 103 GLU A CA 1
ATOM 814 C C . GLU A 1 103 ? -8.906 11.037 -47.993 1.00 41.03 103 GLU A C 1
ATOM 816 O O . GLU A 1 103 ? -9.417 11.113 -49.105 1.00 41.03 103 GLU A O 1
ATOM 821 N N . ARG A 1 104 ? -8.189 9.967 -47.637 1.00 35.88 104 ARG A N 1
ATOM 822 C CA . ARG A 1 104 ? -8.558 8.603 -48.055 1.00 35.88 104 ARG A CA 1
ATOM 823 C C . ARG A 1 104 ? -7.726 7.603 -47.273 1.00 35.88 104 ARG A C 1
ATOM 825 O O . ARG A 1 104 ? -6.614 7.362 -47.679 1.00 35.88 104 ARG A O 1
ATOM 832 N N . TYR A 1 105 ? -8.235 7.062 -46.170 1.00 32.47 105 TYR A N 1
ATOM 833 C CA . TYR A 1 105 ? -7.995 5.678 -45.713 1.00 32.47 105 TYR A CA 1
ATOM 834 C C . TYR A 1 105 ? -8.856 5.446 -44.466 1.00 32.47 105 TYR A C 1
ATOM 836 O O . TYR A 1 105 ? -8.390 5.351 -43.335 1.00 32.47 105 TYR A O 1
ATOM 844 N N . GLN A 1 106 ? -10.166 5.384 -44.688 1.00 45.03 106 GLN A N 1
ATOM 845 C CA . GLN A 1 106 ? -11.075 4.678 -43.799 1.00 45.03 106 GLN A CA 1
ATOM 846 C C . GLN A 1 106 ? -11.677 3.541 -44.618 1.00 45.03 106 GLN A C 1
ATOM 848 O O . GLN A 1 106 ? -12.137 3.779 -45.733 1.00 45.03 106 GLN A O 1
ATOM 853 N N . LYS A 1 107 ? -11.700 2.352 -44.007 1.00 46.69 107 LYS A N 1
ATOM 854 C CA . LYS A 1 107 ? -12.162 1.051 -44.525 1.00 46.69 107 LYS A CA 1
ATOM 855 C C . LYS A 1 107 ? -11.082 0.239 -45.241 1.00 46.69 107 LYS A C 1
ATOM 857 O O . LYS A 1 107 ? -10.989 0.241 -46.456 1.00 46.69 107 LYS A O 1
ATOM 862 N N . GLU A 1 108 ? -10.275 -0.459 -44.449 1.00 42.66 108 GLU A N 1
ATOM 863 C CA . GLU A 1 108 ? -10.342 -1.922 -44.274 1.00 42.66 108 GLU A CA 1
ATOM 864 C C . GLU A 1 108 ? -9.219 -2.348 -43.303 1.00 42.66 108 GLU A C 1
ATOM 866 O O . GLU A 1 108 ? -8.073 -1.948 -43.471 1.00 42.66 108 GLU A O 1
ATOM 871 N N . GLY A 1 109 ? -9.551 -3.094 -42.235 1.00 42.03 109 GLY A N 1
ATOM 872 C CA . GLY A 1 109 ? -8.549 -3.751 -41.367 1.00 42.03 109 GLY A CA 1
ATOM 873 C C . GLY A 1 109 ? -8.435 -3.336 -39.885 1.00 42.03 109 GLY A C 1
ATOM 874 O O . GLY A 1 109 ? -7.416 -3.615 -39.264 1.00 42.03 109 GLY A O 1
ATOM 875 N N . THR A 1 110 ? -9.428 -2.686 -39.263 1.00 48.81 110 THR A N 1
ATOM 876 C CA . THR A 1 110 ? -9.274 -2.120 -37.894 1.00 48.81 110 THR A CA 1
ATOM 877 C C . THR A 1 110 ? -9.467 -3.101 -36.718 1.00 48.81 110 THR A C 1
ATOM 879 O O . THR A 1 110 ? -9.243 -2.718 -35.572 1.00 48.81 110 THR A O 1
ATOM 882 N N . GLN A 1 111 ? -9.865 -4.358 -36.929 1.00 53.09 111 GLN A N 1
ATOM 883 C CA . GLN A 1 111 ? -10.222 -5.244 -35.804 1.00 53.09 111 GLN A CA 1
ATOM 884 C C . GLN A 1 111 ? -9.041 -5.921 -35.065 1.00 53.09 111 GLN A C 1
ATOM 886 O O . GLN A 1 111 ? -9.042 -5.857 -33.837 1.00 53.09 111 GLN A O 1
ATOM 891 N N . PRO A 1 112 ? -7.981 -6.455 -35.708 1.00 51.53 112 PRO A N 1
ATOM 892 C CA . PRO A 1 112 ? -6.987 -7.243 -34.966 1.00 51.53 112 PRO A CA 1
ATOM 893 C C . PRO A 1 112 ? -5.989 -6.399 -34.150 1.00 51.53 112 PRO A C 1
ATOM 895 O O . PRO A 1 112 ? -5.596 -6.793 -33.055 1.00 51.53 112 PRO A O 1
ATOM 898 N N . LEU A 1 113 ? -5.605 -5.210 -34.633 1.00 50.62 113 LEU A N 1
ATOM 899 C CA . LEU A 1 113 ? -4.578 -4.377 -33.982 1.00 50.62 113 LEU A CA 1
ATOM 900 C C . LEU A 1 113 ? -5.101 -3.643 -32.732 1.00 50.62 113 LEU A C 1
ATOM 902 O O . LEU A 1 113 ? -4.378 -3.440 -31.758 1.00 50.62 113 LEU A O 1
ATOM 906 N N . LYS A 1 114 ? -6.380 -3.241 -32.746 1.00 54.78 114 LYS A N 1
ATOM 907 C CA . LYS A 1 114 ? -7.012 -2.577 -31.599 1.00 54.78 114 LYS A CA 1
ATOM 908 C C . LYS A 1 114 ? -7.261 -3.570 -30.469 1.00 54.78 114 LYS A C 1
ATOM 910 O O . LYS A 1 114 ? -7.067 -3.226 -29.310 1.00 54.78 114 LYS A O 1
ATOM 915 N N . GLU A 1 115 ? -7.639 -4.802 -30.796 1.00 55.50 115 GLU A N 1
ATOM 916 C CA . GLU A 1 115 ? -7.808 -5.869 -29.809 1.00 55.50 115 GLU A CA 1
ATOM 917 C C . GLU A 1 115 ? -6.481 -6.281 -29.174 1.00 55.50 115 GLU A C 1
ATOM 919 O O . GLU A 1 115 ? -6.433 -6.395 -27.952 1.00 55.50 115 GLU A O 1
ATOM 924 N N . SER A 1 116 ? -5.392 -6.404 -29.945 1.00 64.62 116 SER A N 1
ATOM 925 C CA . SER A 1 116 ? -4.076 -6.737 -29.383 1.00 64.62 116 SER A CA 1
ATOM 926 C C . SER A 1 116 ? -3.537 -5.640 -28.461 1.00 64.62 116 SER A C 1
ATOM 928 O O . SER A 1 116 ? -2.998 -5.941 -27.399 1.00 64.62 116 SER A O 1
ATOM 930 N N . TYR A 1 117 ? -3.720 -4.365 -28.822 1.00 58.69 117 TYR A N 1
ATOM 931 C CA . TYR A 1 117 ? -3.331 -3.229 -27.981 1.00 58.69 117 TYR A CA 1
ATOM 932 C C . TYR A 1 117 ? -4.171 -3.164 -26.695 1.00 58.69 117 TYR A C 1
ATOM 934 O O . TYR A 1 117 ? -3.623 -3.043 -25.603 1.00 58.69 117 TYR A O 1
ATOM 942 N N . MET A 1 118 ? -5.492 -3.340 -26.801 1.00 63.75 118 MET A N 1
ATOM 943 C CA . MET A 1 118 ? -6.397 -3.359 -25.643 1.00 63.75 118 MET A CA 1
ATOM 944 C C . MET A 1 118 ? -6.151 -4.574 -24.733 1.00 63.75 118 MET A C 1
ATOM 946 O O . MET A 1 118 ? -6.281 -4.472 -23.513 1.00 63.75 118 MET A O 1
ATOM 950 N N . GLN A 1 119 ? -5.768 -5.724 -25.295 1.00 63.16 119 GLN A N 1
ATOM 951 C CA . GLN A 1 119 ? -5.341 -6.899 -24.531 1.00 63.16 119 GLN A CA 1
ATOM 952 C C . GLN A 1 119 ? -3.997 -6.669 -23.836 1.00 63.16 119 GLN A C 1
ATOM 954 O O . GLN A 1 119 ? -3.856 -7.053 -22.676 1.00 63.16 1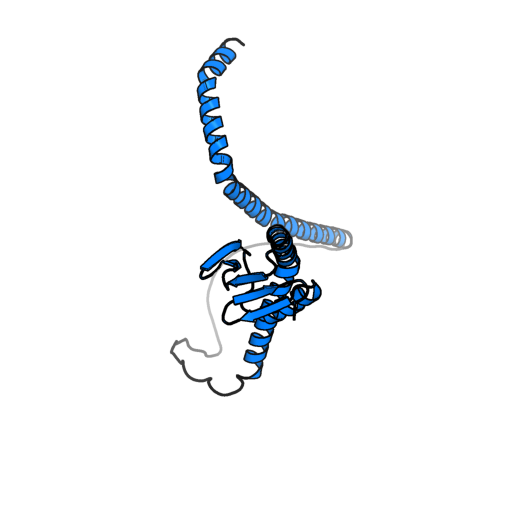19 GLN A O 1
ATOM 959 N N . HIS A 1 120 ? -3.040 -6.018 -24.503 1.00 72.81 120 HIS A N 1
ATOM 960 C CA . HIS A 1 120 ? -1.744 -5.679 -23.919 1.00 72.81 120 HIS A CA 1
ATOM 961 C C . HIS A 1 120 ? -1.891 -4.679 -22.763 1.00 72.81 120 HIS A C 1
ATOM 963 O O . HIS A 1 120 ? -1.373 -4.933 -21.679 1.00 72.81 120 HIS A O 1
ATOM 969 N N . GLU A 1 121 ? -2.662 -3.599 -22.938 1.00 70.50 121 GLU A N 1
ATOM 970 C CA . GLU A 1 121 ? -2.947 -2.632 -21.865 1.00 70.50 121 GLU A CA 1
ATOM 971 C C . GLU A 1 121 ? -3.660 -3.288 -20.679 1.00 70.50 121 GLU A C 1
ATOM 973 O O . GLU A 1 121 ? -3.290 -3.061 -19.525 1.00 70.50 121 GLU A O 1
ATOM 978 N N . LYS A 1 122 ? -4.648 -4.152 -20.950 1.00 74.44 122 LYS A N 1
ATOM 979 C CA . LYS A 1 122 ? -5.331 -4.917 -19.904 1.00 74.44 122 LYS A CA 1
ATOM 980 C C . LYS A 1 122 ? -4.349 -5.823 -19.158 1.00 74.44 122 LYS A C 1
ATOM 982 O O . LYS A 1 122 ? -4.339 -5.810 -17.933 1.00 74.44 122 LYS A O 1
ATOM 987 N N . SER A 1 123 ? -3.496 -6.554 -19.871 1.00 86.19 123 SER A N 1
ATOM 988 C CA . SER A 1 123 ? -2.479 -7.425 -19.273 1.00 86.19 123 SER A CA 1
ATOM 989 C C . SER A 1 123 ? -1.457 -6.644 -18.440 1.00 86.19 123 SER A C 1
ATOM 991 O O . SER A 1 123 ? -1.013 -7.119 -17.395 1.00 86.19 123 SER A O 1
ATOM 993 N N . GLU A 1 124 ? -1.075 -5.443 -18.874 1.00 91.00 124 GLU A N 1
ATOM 994 C CA . GLU A 1 124 ? -0.136 -4.591 -18.148 1.00 91.00 124 GLU A CA 1
ATOM 995 C C . GLU A 1 124 ? -0.760 -4.034 -16.861 1.00 91.00 124 GLU A C 1
ATOM 997 O O . GLU A 1 124 ? -0.130 -4.073 -15.802 1.00 91.00 124 GLU A O 1
ATOM 1002 N N . ALA A 1 125 ? -2.005 -3.555 -16.923 1.00 89.62 125 ALA A N 1
ATOM 1003 C CA . ALA A 1 125 ? -2.736 -3.077 -15.751 1.00 89.62 125 ALA A CA 1
ATOM 1004 C C . ALA A 1 125 ? -2.937 -4.202 -14.723 1.00 89.62 125 ALA A C 1
ATOM 1006 O O . ALA A 1 125 ? -2.680 -4.024 -13.530 1.00 89.62 125 ALA A O 1
ATOM 1007 N N . GLU A 1 126 ? -3.304 -5.392 -15.200 1.00 92.88 126 GLU A N 1
ATOM 1008 C CA . GLU A 1 126 ? -3.411 -6.607 -14.398 1.00 92.88 126 GLU A CA 1
ATOM 1009 C C . GLU A 1 126 ? -2.073 -6.963 -13.719 1.00 92.88 126 GLU A C 1
ATOM 1011 O O . GLU A 1 126 ? -2.047 -7.222 -12.513 1.00 92.88 126 GLU A O 1
ATOM 1016 N N . CYS A 1 127 ? -0.949 -6.879 -14.441 1.00 93.94 127 CYS A N 1
ATOM 1017 C CA . CYS A 1 127 ? 0.394 -7.077 -13.886 1.00 93.94 127 CYS A CA 1
ATOM 1018 C C . CYS A 1 127 ? 0.730 -6.042 -12.798 1.00 93.94 127 CYS A C 1
ATOM 1020 O O . CYS A 1 127 ? 1.164 -6.409 -11.703 1.00 93.94 127 CYS A O 1
ATOM 1022 N N . LYS A 1 128 ? 0.451 -4.754 -13.043 1.00 94.69 128 LYS A N 1
ATOM 1023 C CA . LYS A 1 128 ? 0.649 -3.676 -12.056 1.00 94.69 128 LYS A CA 1
ATOM 1024 C C . LYS A 1 128 ? -0.137 -3.934 -10.773 1.00 94.69 128 LYS A C 1
ATOM 1026 O O . LYS A 1 128 ? 0.399 -3.734 -9.684 1.00 94.69 128 LYS A O 1
ATOM 1031 N N . ALA A 1 129 ? -1.373 -4.418 -10.882 1.00 95.81 129 ALA A N 1
ATOM 1032 C CA . ALA A 1 129 ? -2.197 -4.734 -9.721 1.00 95.81 129 ALA A CA 1
ATOM 1033 C C . ALA A 1 129 ? -1.627 -5.892 -8.886 1.00 95.81 129 ALA A C 1
ATOM 1035 O O . ALA A 1 129 ? -1.629 -5.827 -7.653 1.00 95.81 129 ALA A O 1
ATOM 1036 N N . VAL A 1 130 ? -1.099 -6.929 -9.546 1.00 96.19 130 VAL A N 1
ATOM 1037 C CA . VAL A 1 130 ? -0.418 -8.051 -8.879 1.00 96.19 130 VAL A CA 1
ATOM 1038 C C . VAL A 1 130 ? 0.844 -7.579 -8.165 1.00 96.19 130 VAL A C 1
ATOM 1040 O O . VAL A 1 130 ? 1.013 -7.870 -6.980 1.00 96.19 130 VAL A O 1
ATOM 1043 N N . VAL A 1 131 ? 1.701 -6.821 -8.856 1.00 97.19 131 VAL A N 1
ATOM 1044 C CA . VAL A 1 131 ? 2.943 -6.277 -8.287 1.00 97.19 131 VAL A CA 1
ATOM 1045 C C . VAL A 1 131 ? 2.632 -5.398 -7.081 1.00 97.19 131 VAL A C 1
ATOM 1047 O O . VAL A 1 131 ? 3.226 -5.579 -6.022 1.00 97.19 131 VAL A O 1
ATOM 1050 N N . TRP A 1 132 ? 1.650 -4.502 -7.198 1.00 97.69 132 TRP A N 1
ATOM 1051 C CA . TRP A 1 132 ? 1.207 -3.660 -6.089 1.00 97.69 132 TRP A CA 1
ATOM 1052 C C . TRP A 1 132 ? 0.799 -4.492 -4.869 1.00 97.69 132 TRP A C 1
ATOM 1054 O O . TRP A 1 132 ? 1.244 -4.220 -3.750 1.00 97.69 132 TRP A O 1
ATOM 1064 N N . TYR A 1 133 ? -0.011 -5.538 -5.072 1.00 97.62 133 TYR A N 1
ATOM 1065 C CA . TYR A 1 133 ? -0.459 -6.396 -3.979 1.00 97.62 133 TYR A CA 1
ATOM 1066 C C . TYR A 1 133 ? 0.707 -7.122 -3.306 1.00 97.62 133 TYR A C 1
ATOM 1068 O O . TYR A 1 133 ? 0.785 -7.145 -2.081 1.00 97.62 133 TYR A O 1
ATOM 1076 N N . GLN A 1 134 ? 1.622 -7.692 -4.088 1.00 96.62 134 GLN A N 1
ATOM 1077 C CA . GLN A 1 134 ? 2.764 -8.438 -3.562 1.00 96.62 134 GLN A CA 1
ATOM 1078 C C . GLN A 1 134 ? 3.765 -7.543 -2.825 1.00 96.62 134 GLN A C 1
ATOM 1080 O O . GLN A 1 134 ? 4.277 -7.949 -1.785 1.00 96.62 134 GLN A O 1
ATOM 1085 N N . MET A 1 135 ? 4.018 -6.342 -3.346 1.00 96.19 135 MET A N 1
ATOM 1086 C CA . MET A 1 135 ? 5.044 -5.439 -2.822 1.00 96.19 135 MET A CA 1
ATOM 1087 C C . MET A 1 135 ? 4.575 -4.621 -1.618 1.00 96.19 135 MET A C 1
ATOM 1089 O O . MET A 1 135 ? 5.357 -4.407 -0.699 1.00 96.19 135 MET A O 1
ATOM 1093 N N . GLU A 1 136 ? 3.324 -4.148 -1.605 1.00 96.19 136 GLU A N 1
ATOM 1094 C CA . GLU A 1 136 ? 2.821 -3.311 -0.504 1.00 96.19 136 GLU A CA 1
ATOM 1095 C C . GLU A 1 136 ? 1.398 -3.639 -0.042 1.00 96.19 136 GLU A C 1
ATOM 1097 O O . GLU A 1 136 ? 1.087 -3.521 1.147 1.00 96.19 136 GLU A O 1
ATOM 1102 N N . GLY A 1 137 ? 0.510 -4.049 -0.951 1.00 97.56 137 GLY A N 1
ATOM 1103 C CA . GLY A 1 137 ? -0.909 -4.221 -0.648 1.00 97.56 137 GLY A CA 1
ATOM 1104 C C . GLY A 1 137 ? -1.168 -5.297 0.404 1.00 97.56 137 GLY A C 1
ATOM 1105 O O . GLY A 1 137 ? -1.930 -5.064 1.343 1.00 97.56 137 GLY A O 1
ATOM 1106 N N . LYS A 1 138 ? -0.495 -6.446 0.289 1.00 97.62 138 LYS A N 1
ATOM 1107 C CA . LYS A 1 138 ? -0.631 -7.588 1.196 1.00 97.62 138 LYS A CA 1
ATOM 1108 C C . LYS A 1 138 ? -0.301 -7.195 2.628 1.00 97.62 138 LYS A C 1
ATOM 1110 O O . LYS A 1 138 ? -1.140 -7.359 3.509 1.00 97.62 138 LYS A O 1
ATOM 1115 N N . GLU A 1 139 ? 0.884 -6.639 2.858 1.00 98.06 139 GLU A N 1
ATOM 1116 C CA . GLU A 1 139 ? 1.323 -6.238 4.195 1.00 98.06 139 GLU A CA 1
ATOM 1117 C C . GLU A 1 139 ? 0.388 -5.176 4.791 1.00 98.06 139 GLU A C 1
ATOM 1119 O O . GLU A 1 139 ? -0.080 -5.313 5.921 1.00 98.06 139 GLU A O 1
ATOM 1124 N N . ARG A 1 140 ? 0.026 -4.145 4.016 1.00 98.12 140 ARG A N 1
ATOM 1125 C CA . ARG A 1 140 ? -0.861 -3.073 4.496 1.00 98.12 140 ARG A CA 1
ATOM 1126 C C . ARG A 1 140 ? -2.253 -3.577 4.862 1.00 98.12 140 ARG A C 1
ATOM 1128 O O . ARG A 1 140 ? -2.806 -3.161 5.882 1.00 98.12 140 ARG A O 1
ATOM 1135 N N . ILE A 1 141 ? -2.820 -4.468 4.052 1.00 98.12 141 ILE A N 1
ATOM 1136 C CA . ILE A 1 141 ? -4.129 -5.070 4.316 1.00 98.12 141 ILE A CA 1
ATOM 1137 C C . ILE A 1 141 ? -4.062 -5.982 5.545 1.00 98.12 141 ILE A C 1
ATOM 1139 O O . ILE A 1 141 ? -4.949 -5.906 6.394 1.00 98.12 141 ILE A O 1
ATOM 1143 N N . GLN A 1 142 ? -3.004 -6.784 5.699 1.00 97.56 142 GLN A N 1
ATOM 1144 C CA . GLN A 1 142 ? -2.808 -7.628 6.884 1.00 97.56 142 GLN A CA 1
ATOM 1145 C C . GLN A 1 142 ? -2.624 -6.787 8.158 1.00 97.56 142 GLN A C 1
ATOM 1147 O O . GLN A 1 142 ? -3.246 -7.073 9.179 1.00 97.56 142 GLN A O 1
ATOM 1152 N N . ASN A 1 143 ? -1.868 -5.690 8.094 1.00 97.88 143 ASN A N 1
ATOM 1153 C CA . ASN A 1 143 ? -1.702 -4.767 9.218 1.00 97.88 143 ASN A CA 1
ATOM 1154 C C . ASN A 1 143 ? -3.035 -4.126 9.632 1.00 97.88 143 ASN A C 1
ATOM 1156 O O . ASN A 1 143 ? -3.344 -4.036 10.824 1.00 97.88 143 ASN A O 1
ATOM 1160 N N . LEU A 1 144 ? -3.860 -3.720 8.659 1.00 97.50 144 LEU A N 1
ATOM 1161 C CA . LEU A 1 144 ? -5.215 -3.236 8.928 1.00 97.50 144 LEU A CA 1
ATOM 1162 C C . LEU A 1 144 ? -6.095 -4.322 9.543 1.00 97.50 144 LEU A C 1
ATOM 1164 O O . LEU A 1 144 ? -6.791 -4.043 10.517 1.00 97.50 144 LEU A O 1
ATOM 1168 N N . LYS A 1 145 ? -6.037 -5.551 9.026 1.00 96.75 145 LYS A N 1
ATOM 1169 C CA . LYS A 1 145 ? -6.749 -6.703 9.584 1.00 96.75 145 LYS A CA 1
ATOM 1170 C C . LYS A 1 145 ? -6.396 -6.912 11.057 1.00 96.75 145 LYS A C 1
ATOM 1172 O O . LYS A 1 145 ? -7.295 -6.873 11.889 1.00 96.75 145 LYS A O 1
ATOM 1177 N N . VAL A 1 146 ? -5.111 -7.031 11.395 1.00 96.81 146 VAL A N 1
ATOM 1178 C CA . VAL A 1 146 ? -4.648 -7.219 12.784 1.00 96.81 146 VAL A CA 1
ATOM 1179 C C . VAL A 1 146 ? -5.093 -6.060 13.679 1.00 96.81 146 VAL A C 1
ATOM 1181 O O . VAL A 1 146 ? -5.531 -6.270 14.810 1.00 96.81 146 VAL A O 1
ATOM 1184 N N . LYS A 1 147 ? -5.019 -4.818 13.184 1.00 97.31 147 LYS A N 1
ATOM 1185 C CA . LYS A 1 147 ? -5.479 -3.634 13.921 1.00 97.31 147 LYS A CA 1
ATOM 1186 C C . LYS A 1 147 ? -6.983 -3.677 14.206 1.00 97.31 147 LYS A C 1
ATOM 1188 O O . LYS A 1 147 ? -7.391 -3.316 15.305 1.00 97.31 147 LYS A O 1
ATOM 1193 N N . LEU A 1 148 ? -7.791 -4.092 13.232 1.00 96.31 148 LEU A N 1
ATOM 1194 C CA . LEU A 1 148 ? -9.248 -4.174 13.347 1.00 96.31 148 LEU A CA 1
ATOM 1195 C C . LEU A 1 148 ? -9.703 -5.367 14.197 1.00 96.31 148 LEU A C 1
ATOM 1197 O O . LEU A 1 148 ? -10.669 -5.250 14.947 1.00 96.31 148 LEU A O 1
ATOM 1201 N N . GLU A 1 149 ? -8.976 -6.483 14.164 1.00 95.25 149 GLU A N 1
ATOM 1202 C CA . GLU A 1 149 ? -9.267 -7.646 15.008 1.00 95.25 149 GLU A CA 1
ATOM 1203 C C . GLU A 1 149 ? -9.143 -7.322 16.500 1.00 95.25 149 GLU A C 1
ATOM 1205 O O . GLU A 1 149 ? -9.973 -7.776 17.287 1.00 95.25 149 GLU A O 1
ATOM 1210 N N . LYS A 1 150 ? -8.188 -6.464 16.891 1.00 95.94 150 LYS A N 1
ATOM 1211 C CA . LYS A 1 150 ? -8.051 -5.981 18.280 1.00 95.94 150 LYS A CA 1
ATOM 1212 C C . LYS A 1 150 ? -9.296 -5.254 18.792 1.00 95.94 150 LYS A C 1
ATOM 1214 O O . LYS A 1 150 ? -9.518 -5.214 19.996 1.00 95.94 150 LYS A O 1
ATOM 1219 N N . THR A 1 151 ? -10.099 -4.680 17.897 1.00 94.50 151 THR A N 1
ATOM 1220 C CA . THR A 1 151 ? -11.351 -3.989 18.231 1.00 94.50 151 THR A CA 1
ATOM 1221 C C . THR A 1 151 ? -12.593 -4.814 17.885 1.00 94.50 151 THR A C 1
ATOM 1223 O O . THR A 1 151 ? -13.702 -4.286 17.892 1.00 94.50 151 THR A O 1
ATOM 1226 N N . GLY A 1 152 ? -12.429 -6.105 17.569 1.00 93.62 152 GLY A N 1
ATOM 1227 C CA . GLY A 1 152 ? -13.526 -7.013 17.224 1.00 93.62 152 GLY A CA 1
ATOM 1228 C C . GLY A 1 152 ? -14.137 -6.779 15.838 1.00 93.62 152 GLY A C 1
ATOM 1229 O O . GLY A 1 152 ? -15.161 -7.378 15.511 1.00 93.62 152 GLY A O 1
ATOM 1230 N N . ILE A 1 153 ? -13.528 -5.934 15.003 1.00 94.75 153 ILE A N 1
ATOM 1231 C CA . ILE A 1 153 ? -14.005 -5.639 13.652 1.00 94.75 153 ILE A CA 1
ATOM 1232 C C . ILE A 1 153 ? -13.372 -6.627 12.671 1.00 94.75 153 ILE A C 1
ATOM 1234 O O . ILE A 1 153 ? -12.157 -6.796 12.629 1.00 94.75 153 ILE A O 1
ATOM 1238 N N . ARG A 1 154 ? -14.208 -7.266 11.848 1.00 95.25 154 ARG A N 1
ATOM 1239 C CA . ARG A 1 154 ? -13.780 -8.324 10.913 1.00 95.25 154 ARG A CA 1
ATOM 1240 C C . ARG A 1 154 ? -14.056 -8.016 9.447 1.00 95.25 154 ARG A C 1
ATOM 1242 O O . ARG A 1 154 ? -13.954 -8.902 8.605 1.00 95.25 154 ARG A O 1
ATOM 1249 N N . GLN A 1 155 ? -14.461 -6.784 9.155 1.00 95.81 155 GLN A N 1
ATOM 1250 C CA . GLN A 1 155 ? -14.756 -6.342 7.801 1.00 95.81 155 GLN A CA 1
ATOM 1251 C C . GLN A 1 155 ? -14.467 -4.856 7.621 1.00 95.81 155 GLN A C 1
ATOM 1253 O O . GLN A 1 155 ? -14.665 -4.057 8.539 1.00 95.81 155 GLN A O 1
ATOM 1258 N N . PHE A 1 156 ? -14.043 -4.480 6.421 1.00 97.69 156 PHE A N 1
ATOM 1259 C CA . PHE A 1 156 ? -13.933 -3.090 5.992 1.00 97.69 156 PHE A CA 1
ATOM 1260 C C . PHE A 1 156 ? -14.119 -2.983 4.477 1.00 97.69 156 PHE A C 1
ATOM 1262 O O . PHE A 1 156 ? -14.041 -3.965 3.744 1.00 97.69 156 PHE A O 1
ATOM 1269 N N . SER A 1 157 ? -14.382 -1.772 4.010 1.00 97.69 157 SER A N 1
ATOM 1270 C CA . SER A 1 157 ? -14.522 -1.425 2.597 1.00 97.69 157 SER A CA 1
ATOM 1271 C C . SER A 1 157 ? -13.325 -0.608 2.128 1.00 97.69 157 SER A C 1
ATOM 1273 O O . SER A 1 157 ? -12.756 0.147 2.915 1.00 97.69 157 SER A O 1
ATOM 1275 N N . ILE A 1 158 ? -12.964 -0.746 0.856 1.00 98.38 158 ILE A N 1
ATOM 1276 C CA . ILE A 1 158 ? -11.934 0.036 0.171 1.00 98.38 158 ILE A CA 1
ATOM 1277 C C . ILE A 1 158 ? -12.613 0.806 -0.964 1.00 98.38 158 ILE A C 1
ATOM 1279 O O . ILE A 1 158 ? -13.304 0.206 -1.793 1.00 98.38 158 ILE A O 1
ATOM 1283 N N . SER A 1 159 ? -12.451 2.128 -0.985 1.00 97.88 159 SER A N 1
ATOM 1284 C CA . SER A 1 159 ? -12.932 2.985 -2.076 1.00 97.88 159 SER A CA 1
ATOM 1285 C C . SER A 1 159 ? -12.015 2.920 -3.307 1.00 97.88 159 SER A C 1
ATOM 1287 O O . SER A 1 159 ? -10.881 2.454 -3.187 1.00 97.88 159 SER A O 1
ATOM 1289 N N . PRO A 1 160 ? -12.449 3.404 -4.487 1.00 97.50 160 PRO A N 1
ATOM 1290 C CA . PRO A 1 160 ? -11.580 3.498 -5.664 1.00 97.50 160 PRO A CA 1
ATOM 1291 C C . PRO A 1 160 ? -10.292 4.292 -5.422 1.00 97.50 160 PRO A C 1
ATOM 1293 O O . PRO A 1 160 ? -9.251 3.990 -5.989 1.00 97.50 160 PRO A O 1
ATOM 1296 N N . GLU A 1 161 ? -10.345 5.276 -4.530 1.00 97.62 161 GLU A N 1
ATOM 1297 C CA . GLU A 1 161 ? -9.207 6.104 -4.135 1.00 97.62 161 GLU A CA 1
ATOM 1298 C C . GLU A 1 161 ? -8.299 5.394 -3.115 1.00 97.62 161 GLU A C 1
ATOM 1300 O O . GLU A 1 161 ? -7.286 5.951 -2.708 1.00 97.62 161 GLU A O 1
ATOM 1305 N N . GLY A 1 162 ? -8.653 4.182 -2.673 1.00 97.62 162 GLY A N 1
ATOM 1306 C CA . GLY A 1 162 ? -7.904 3.402 -1.689 1.00 97.62 162 GLY A CA 1
ATOM 1307 C C . GLY A 1 162 ? -8.253 3.716 -0.234 1.00 97.62 162 GLY A C 1
ATOM 1308 O O . GLY A 1 162 ? -7.540 3.297 0.678 1.00 97.62 162 GLY A O 1
ATOM 1309 N N . VAL A 1 163 ? -9.337 4.448 0.031 1.00 98.31 163 VAL A N 1
ATOM 1310 C CA . VAL A 1 163 ? -9.747 4.784 1.400 1.00 98.31 163 VAL A CA 1
ATOM 1311 C C . VAL A 1 163 ? -10.368 3.567 2.075 1.00 98.31 163 VAL A C 1
ATOM 1313 O O . VAL A 1 163 ? -11.353 3.027 1.576 1.00 98.31 163 VAL A O 1
ATOM 1316 N N . CYS A 1 164 ? -9.844 3.177 3.240 1.00 98.44 164 CYS A N 1
ATOM 1317 C CA . CYS A 1 164 ? -10.374 2.060 4.017 1.00 98.44 164 CYS A CA 1
ATOM 1318 C C . CYS A 1 164 ? -11.368 2.550 5.072 1.00 98.44 164 CYS A C 1
ATOM 1320 O O . CYS A 1 164 ? -10.995 3.338 5.948 1.00 98.44 164 CYS A O 1
ATOM 1322 N N . CYS A 1 165 ? -12.599 2.042 5.041 1.00 98.06 165 CYS A N 1
ATOM 1323 C CA . CYS A 1 165 ? -13.677 2.435 5.948 1.00 98.06 165 CYS A CA 1
ATOM 1324 C C . CYS A 1 165 ? -14.372 1.232 6.590 1.00 98.06 165 CYS A C 1
ATOM 1326 O O . CYS A 1 165 ? -14.665 0.244 5.915 1.00 98.06 165 CYS A O 1
ATOM 1328 N N . VAL A 1 166 ? -14.709 1.344 7.875 1.00 97.50 166 VAL A N 1
ATOM 1329 C CA . VAL A 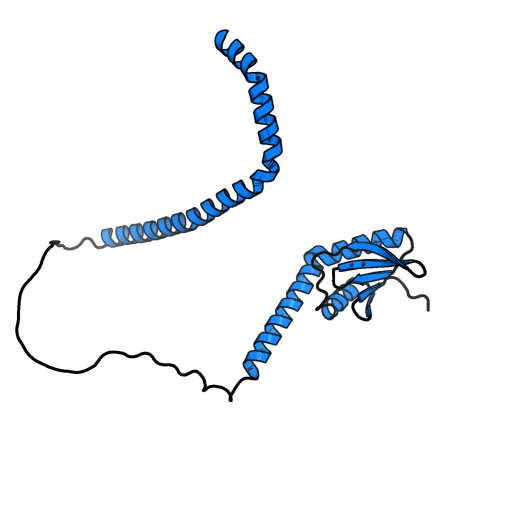1 166 ? -15.537 0.370 8.605 1.00 97.50 166 VAL A CA 1
ATOM 1330 C C . VAL A 1 166 ? -16.942 0.934 8.828 1.00 97.50 166 VAL A C 1
ATOM 1332 O O . VAL A 1 166 ? -17.069 2.142 9.048 1.00 97.50 166 VAL A O 1
ATOM 1335 N N . PRO A 1 167 ? -17.994 0.101 8.772 1.00 92.69 167 PRO A N 1
ATOM 1336 C CA . PRO A 1 167 ? -19.338 0.534 9.130 1.00 92.69 167 PRO A CA 1
ATOM 1337 C C . PRO A 1 167 ? -19.437 0.783 10.642 1.00 92.69 167 PRO A C 1
ATOM 1339 O O . PRO A 1 167 ? -18.981 -0.029 11.445 1.00 92.69 167 PRO A O 1
ATOM 1342 N N . GLU A 1 168 ? -20.052 1.899 11.021 1.00 92.56 168 GLU A N 1
ATOM 1343 C CA . GLU A 1 168 ? -20.299 2.318 12.401 1.00 92.56 168 GLU A CA 1
ATOM 1344 C C . GLU A 1 168 ? -21.733 2.862 12.504 1.00 92.56 168 GLU A C 1
ATOM 1346 O O . GLU A 1 168 ? -22.010 4.047 12.302 1.00 92.56 168 GLU A O 1
ATOM 1351 N N . GLY A 1 169 ? -22.684 1.953 12.737 1.00 89.00 169 GLY A N 1
ATOM 1352 C CA . GLY A 1 169 ? -24.112 2.271 12.705 1.00 89.00 169 GLY A CA 1
ATOM 1353 C C . GLY A 1 169 ? -24.557 2.736 11.315 1.00 89.00 169 GLY A C 1
ATOM 1354 O O . GLY A 1 169 ? -24.510 1.968 10.357 1.00 89.00 169 GLY A O 1
ATOM 1355 N N . LYS A 1 170 ? -24.996 3.998 11.208 1.00 89.94 170 LYS A N 1
ATOM 1356 C CA . LYS A 1 170 ? -25.414 4.626 9.937 1.00 89.94 170 LYS A CA 1
ATOM 1357 C C . LYS A 1 170 ? -24.261 5.272 9.163 1.00 89.94 170 LYS A C 1
ATOM 1359 O O . LYS A 1 170 ? -24.463 5.712 8.034 1.00 89.94 170 LYS A O 1
ATOM 1364 N N . TYR A 1 171 ? -23.080 5.358 9.767 1.00 93.12 171 TYR A N 1
ATOM 1365 C CA . TYR A 1 171 ? -21.939 6.079 9.220 1.00 93.12 171 TYR A CA 1
ATOM 1366 C C . TYR A 1 171 ? -20.788 5.132 8.894 1.00 93.12 171 TYR A C 1
ATOM 1368 O O . TYR A 1 171 ? -20.798 3.946 9.226 1.00 93.12 171 TYR A O 1
ATOM 1376 N N . PHE A 1 172 ? -19.777 5.682 8.233 1.00 94.56 172 PHE A N 1
ATOM 1377 C CA . PHE A 1 172 ? -18.539 4.988 7.922 1.00 94.56 172 PHE A CA 1
ATOM 1378 C C . PHE A 1 172 ? -17.378 5.726 8.569 1.00 94.56 172 PHE A C 1
ATOM 1380 O O . PHE A 1 172 ? -17.198 6.924 8.350 1.00 94.56 172 PHE A O 1
ATOM 1387 N N . ARG A 1 173 ? -16.561 5.004 9.333 1.00 96.38 173 ARG A N 1
ATOM 1388 C CA . ARG A 1 173 ? -15.341 5.542 9.933 1.00 96.38 173 ARG A CA 1
ATOM 1389 C C . ARG A 1 173 ? -14.134 5.138 9.104 1.00 96.38 173 ARG A C 1
ATOM 1391 O O . ARG A 1 173 ? -13.906 3.949 8.872 1.00 96.38 173 ARG A O 1
ATOM 1398 N N . ARG A 1 174 ? -13.321 6.115 8.696 1.00 97.69 174 ARG A N 1
ATOM 1399 C CA . ARG A 1 174 ? -12.035 5.858 8.032 1.00 97.69 174 ARG A CA 1
ATOM 1400 C C . ARG A 1 174 ? -11.062 5.207 9.018 1.00 97.69 174 ARG A C 1
ATOM 1402 O O . ARG A 1 174 ? -10.868 5.700 10.123 1.00 97.69 174 ARG A O 1
ATOM 1409 N N . VAL A 1 175 ? -10.417 4.125 8.593 1.00 97.56 175 VAL A N 1
ATOM 1410 C CA . VAL A 1 175 ? -9.447 3.359 9.400 1.00 97.56 175 VAL A CA 1
ATOM 1411 C C . VAL A 1 175 ? -8.064 3.263 8.760 1.00 97.56 175 VAL A C 1
ATOM 1413 O O . VAL A 1 175 ? -7.103 2.902 9.443 1.00 97.56 175 VAL A O 1
ATOM 1416 N N . GLY A 1 176 ? -7.944 3.614 7.477 1.00 97.38 176 GLY A N 1
ATOM 1417 C CA . GLY A 1 176 ? -6.678 3.594 6.753 1.00 97.38 176 GLY A CA 1
ATOM 1418 C C . GLY A 1 176 ? -6.775 4.132 5.328 1.00 97.38 176 GLY A C 1
ATOM 1419 O O . GLY A 1 176 ? -7.839 4.563 4.878 1.00 97.38 176 GLY A O 1
ATOM 1420 N N . MET A 1 177 ? -5.637 4.097 4.639 1.00 97.56 177 MET A N 1
ATOM 1421 C CA . MET A 1 177 ? -5.477 4.502 3.245 1.00 97.56 177 MET A CA 1
ATOM 1422 C C . MET A 1 177 ? -4.479 3.566 2.559 1.00 97.56 177 MET A C 1
ATOM 1424 O O . MET A 1 177 ? -3.359 3.392 3.040 1.00 97.56 177 MET A O 1
ATOM 1428 N N . LEU A 1 178 ? -4.874 3.001 1.425 1.00 97.69 178 LEU A N 1
ATOM 1429 C CA . LEU A 1 178 ? -4.044 2.195 0.539 1.00 97.69 178 LEU A CA 1
ATOM 1430 C C . LEU A 1 178 ? -3.661 3.063 -0.661 1.00 97.69 178 LEU A C 1
ATOM 1432 O O . LEU A 1 178 ? -4.465 3.292 -1.558 1.00 97.69 178 LEU A O 1
ATOM 1436 N N . ARG A 1 179 ? -2.441 3.607 -0.652 1.00 96.06 179 ARG A N 1
ATOM 1437 C CA . ARG A 1 179 ? -1.949 4.420 -1.773 1.00 96.06 179 ARG A CA 1
ATOM 1438 C C . ARG A 1 179 ? -1.849 3.567 -3.037 1.00 96.06 179 ARG A C 1
ATOM 1440 O O . ARG A 1 179 ? -1.557 2.382 -2.937 1.00 96.06 179 ARG A O 1
ATOM 1447 N N . ALA A 1 180 ? -2.080 4.191 -4.193 1.00 95.69 180 ALA A N 1
ATOM 1448 C CA . ALA A 1 180 ? -2.005 3.544 -5.506 1.00 95.69 180 ALA A CA 1
ATOM 1449 C C . ALA A 1 180 ? -2.857 2.261 -5.631 1.00 95.69 180 ALA A C 1
ATOM 1451 O O . ALA A 1 180 ? -2.499 1.346 -6.366 1.00 95.69 180 ALA A O 1
ATOM 1452 N N . PHE A 1 181 ? -3.985 2.193 -4.914 1.00 97.31 181 PHE A N 1
ATOM 1453 C CA . PHE A 1 181 ? -4.884 1.045 -4.964 1.00 97.31 181 PHE A CA 1
ATOM 1454 C C . PHE A 1 181 ? -5.420 0.815 -6.397 1.00 97.31 181 PHE A C 1
ATOM 1456 O O . PHE A 1 181 ? -6.037 1.722 -6.962 1.00 97.31 181 PHE A O 1
ATOM 1463 N N . PRO A 1 182 ? -5.236 -0.383 -6.987 1.00 96.44 182 PRO A N 1
ATOM 1464 C CA . PRO A 1 182 ? -5.634 -0.664 -8.366 1.00 96.44 182 PRO A CA 1
ATOM 1465 C C . PRO A 1 182 ? -7.134 -1.000 -8.441 1.00 96.44 182 PRO A C 1
ATOM 1467 O O . PRO A 1 182 ? -7.559 -2.157 -8.481 1.00 96.44 182 PRO A O 1
ATOM 1470 N N . ALA A 1 183 ? -7.969 0.041 -8.404 1.00 95.19 183 ALA A N 1
ATOM 1471 C CA . ALA A 1 183 ? -9.427 -0.081 -8.319 1.00 95.19 183 ALA A CA 1
ATOM 1472 C C . ALA A 1 183 ? -10.084 -0.733 -9.552 1.00 95.19 183 ALA A C 1
ATOM 1474 O O . ALA A 1 183 ? -11.169 -1.325 -9.450 1.00 95.19 183 ALA A O 1
ATOM 1475 N N . HIS A 1 184 ? -9.448 -0.642 -10.719 1.00 93.88 184 HIS A N 1
ATOM 1476 C CA . HIS A 1 184 ? -9.984 -1.170 -11.972 1.00 93.88 184 HIS A CA 1
ATOM 1477 C C . HIS A 1 184 ? -9.760 -2.691 -12.089 1.00 93.88 184 HIS A C 1
ATOM 1479 O O . HIS A 1 184 ? -10.639 -3.413 -12.565 1.00 93.88 184 HIS A O 1
ATOM 1485 N N . GLU A 1 185 ? -8.691 -3.209 -11.484 1.00 95.12 185 GLU A N 1
ATOM 1486 C CA . GLU A 1 185 ? -8.233 -4.604 -11.547 1.00 95.12 185 GLU A CA 1
ATOM 1487 C C . GLU A 1 185 ? -8.672 -5.433 -10.324 1.00 95.12 185 GLU A C 1
ATOM 1489 O O . GLU A 1 185 ? -8.106 -6.478 -9.994 1.00 95.12 185 GLU A O 1
ATOM 1494 N N . THR A 1 186 ? -9.743 -5.000 -9.654 1.00 94.12 186 THR A N 1
ATOM 1495 C CA . THR A 1 186 ? -10.313 -5.656 -8.458 1.00 94.12 186 THR A CA 1
ATOM 1496 C C . THR A 1 186 ? -10.573 -7.155 -8.623 1.00 94.12 186 THR A C 1
ATOM 1498 O O . THR A 1 186 ? -10.461 -7.894 -7.649 1.00 94.12 186 THR A O 1
ATOM 1501 N N . LYS A 1 187 ? -10.878 -7.635 -9.836 1.00 94.75 187 LYS A N 1
ATOM 1502 C CA . LYS A 1 187 ? -11.090 -9.069 -10.109 1.00 94.75 187 LYS A CA 1
ATOM 1503 C C . LYS A 1 187 ? -9.855 -9.914 -9.790 1.00 94.75 187 LYS A C 1
ATOM 1505 O O . LYS A 1 187 ? -9.999 -10.980 -9.199 1.00 94.75 187 LYS A O 1
ATOM 1510 N N . ILE A 1 188 ? -8.665 -9.439 -10.153 1.00 94.88 188 ILE A N 1
ATOM 1511 C CA . ILE A 1 188 ? -7.411 -10.144 -9.869 1.00 94.88 188 ILE A CA 1
ATOM 1512 C C . ILE A 1 188 ? -7.072 -10.024 -8.395 1.00 94.88 188 ILE A C 1
ATOM 1514 O O . ILE A 1 188 ? -6.765 -11.028 -7.759 1.00 94.88 188 ILE A O 1
ATOM 1518 N N . LEU A 1 189 ? -7.211 -8.825 -7.823 1.00 96.06 189 LEU A N 1
ATOM 1519 C CA . LEU A 1 189 ? -6.984 -8.626 -6.394 1.00 96.06 189 LEU A CA 1
ATOM 1520 C C . LEU A 1 189 ? -7.826 -9.577 -5.537 1.00 96.06 189 LEU A C 1
ATOM 1522 O O . LEU A 1 189 ? -7.300 -10.152 -4.590 1.00 96.06 189 LEU A O 1
ATOM 1526 N N . ILE A 1 190 ? -9.100 -9.795 -5.883 1.00 96.88 190 ILE A N 1
ATOM 1527 C CA . ILE A 1 190 ? -9.977 -10.746 -5.181 1.00 96.88 190 ILE A CA 1
ATOM 1528 C C . ILE A 1 190 ? -9.366 -12.156 -5.165 1.00 96.88 190 ILE A C 1
ATOM 1530 O O . ILE A 1 190 ? -9.372 -12.803 -4.120 1.00 96.88 190 ILE A O 1
ATOM 1534 N N . GLN A 1 191 ? -8.781 -12.623 -6.274 1.00 96.12 191 GLN A N 1
ATOM 1535 C CA . GLN A 1 191 ? -8.137 -13.943 -6.324 1.00 96.12 191 GLN A CA 1
ATOM 1536 C C . GLN A 1 191 ? -6.951 -14.039 -5.357 1.00 96.12 191 GLN A C 1
ATOM 1538 O O . GLN A 1 191 ? -6.786 -15.052 -4.680 1.00 96.12 191 GLN A O 1
ATOM 1543 N N . TYR A 1 192 ? -6.131 -12.991 -5.273 1.00 95.81 192 TYR A N 1
ATOM 1544 C CA . TYR A 1 192 ? -4.983 -12.952 -4.365 1.00 95.81 192 TYR A CA 1
ATOM 1545 C C . TYR A 1 192 ? -5.406 -12.817 -2.899 1.00 95.81 192 TYR A C 1
ATOM 1547 O O . TYR A 1 192 ? -4.878 -13.523 -2.044 1.00 95.81 192 TYR A O 1
ATOM 1555 N N . LEU A 1 193 ? -6.412 -11.990 -2.613 1.00 96.50 193 LEU A N 1
ATOM 1556 C CA . LEU A 1 193 ? -6.995 -11.859 -1.277 1.00 96.50 193 LEU A CA 1
ATOM 1557 C C . LEU A 1 193 ? -7.570 -13.192 -0.782 1.00 96.50 193 LEU A C 1
ATOM 1559 O O . LEU A 1 193 ? -7.333 -13.574 0.363 1.00 96.50 193 LEU A O 1
ATOM 1563 N N . HIS A 1 194 ? -8.247 -13.945 -1.657 1.00 95.94 194 HIS A N 1
ATOM 1564 C CA . HIS A 1 194 ? -8.767 -15.274 -1.331 1.00 95.94 194 HIS A CA 1
ATOM 1565 C C . HIS A 1 194 ? -7.651 -16.268 -0.981 1.00 95.94 194 HIS A C 1
ATOM 1567 O O . HIS A 1 194 ? -7.800 -17.025 -0.021 1.00 95.94 194 HIS A O 1
ATOM 1573 N N . LYS A 1 195 ? -6.522 -16.242 -1.709 1.00 95.31 195 LYS A N 1
ATOM 1574 C CA . LYS A 1 195 ? -5.334 -17.056 -1.383 1.00 95.31 195 LYS A CA 1
ATOM 1575 C C . LYS A 1 195 ? -4.773 -16.726 0.002 1.00 95.31 195 LYS A C 1
ATOM 1577 O O . LYS A 1 195 ? -4.301 -17.621 0.688 1.00 95.31 195 LYS A O 1
ATOM 1582 N N . ASP A 1 196 ? -4.891 -15.473 0.432 1.00 94.69 196 ASP A N 1
ATOM 1583 C CA . ASP A 1 196 ? -4.469 -15.005 1.756 1.00 94.69 196 ASP A CA 1
ATOM 1584 C C . ASP A 1 196 ? -5.582 -15.095 2.826 1.00 94.69 196 ASP A C 1
ATOM 1586 O O . ASP A 1 196 ? -5.512 -14.438 3.870 1.00 94.69 196 ASP A O 1
ATOM 1590 N N . HIS A 1 197 ? -6.608 -15.921 2.587 1.00 94.44 197 HIS A N 1
ATOM 1591 C CA . HIS A 1 197 ? -7.735 -16.173 3.495 1.00 94.44 197 HIS A CA 1
ATOM 1592 C C . HIS A 1 197 ? -8.533 -14.915 3.885 1.00 94.44 197 HIS A C 1
ATOM 1594 O O . HIS A 1 197 ? -9.087 -14.825 4.986 1.00 94.44 197 HIS A O 1
ATOM 1600 N N . ILE A 1 198 ? -8.604 -13.936 2.983 1.00 96.38 198 ILE A N 1
ATOM 1601 C CA . ILE A 1 198 ? -9.452 -12.750 3.102 1.00 96.38 198 ILE A CA 1
ATOM 1602 C C . ILE A 1 198 ? -10.563 -12.876 2.068 1.00 96.38 198 ILE A C 1
ATOM 1604 O O . ILE A 1 198 ? -10.299 -12.893 0.871 1.00 96.38 198 ILE A O 1
ATOM 1608 N N . HIS A 1 199 ? -11.812 -12.946 2.517 1.00 96.88 199 HIS A N 1
ATOM 1609 C CA . HIS A 1 199 ? -12.958 -12.943 1.618 1.00 96.88 199 HIS A CA 1
ATOM 1610 C C . HIS A 1 199 ? -13.165 -11.535 1.055 1.00 96.88 199 HIS A C 1
ATOM 1612 O O . HIS A 1 199 ? -13.246 -10.572 1.824 1.00 96.88 199 HIS A O 1
ATOM 1618 N N . ALA A 1 200 ? -13.246 -11.407 -0.271 1.00 96.81 200 ALA A N 1
ATOM 1619 C CA . ALA A 1 200 ? -13.331 -10.118 -0.944 1.00 96.81 200 ALA A CA 1
ATOM 1620 C C . ALA A 1 200 ? -14.465 -10.085 -1.979 1.00 96.81 200 ALA A C 1
ATOM 1622 O O . ALA A 1 200 ? -14.558 -10.947 -2.850 1.00 96.81 200 ALA A O 1
ATOM 1623 N N . VAL A 1 201 ? -15.318 -9.059 -1.914 1.00 96.75 201 VAL A N 1
ATOM 1624 C CA . VAL A 1 201 ? -16.482 -8.901 -2.801 1.00 96.75 201 VAL A CA 1
ATOM 1625 C C . VAL A 1 201 ? -16.586 -7.464 -3.290 1.00 96.75 201 VAL A C 1
ATOM 1627 O O . VAL A 1 201 ? -16.564 -6.517 -2.505 1.00 96.75 201 VAL A O 1
ATOM 1630 N N . LYS A 1 202 ? -16.759 -7.279 -4.600 1.00 96.50 202 LYS A N 1
ATOM 1631 C CA . LYS A 1 202 ? -17.049 -5.963 -5.179 1.00 96.50 202 LYS A CA 1
ATOM 1632 C C . LYS A 1 202 ? -18.533 -5.628 -4.998 1.00 96.50 202 LYS A C 1
ATOM 1634 O O . LYS A 1 202 ? -19.387 -6.345 -5.509 1.00 96.50 202 LYS A O 1
ATOM 1639 N N . LYS A 1 203 ? -18.843 -4.525 -4.308 1.00 95.00 203 LYS A N 1
ATOM 1640 C CA . LYS A 1 203 ? -20.206 -3.976 -4.178 1.00 95.00 203 LYS A CA 1
ATOM 1641 C C . LYS A 1 203 ? -20.220 -2.533 -4.675 1.00 95.00 203 LYS A C 1
ATOM 1643 O O . LYS A 1 203 ? -19.693 -1.628 -4.026 1.00 95.00 203 LYS A O 1
ATOM 1648 N N . GLY A 1 204 ? -20.808 -2.319 -5.850 1.00 94.12 204 GLY A N 1
ATOM 1649 C CA . GLY A 1 204 ? -20.752 -1.029 -6.537 1.00 94.12 204 GLY A CA 1
ATOM 1650 C C . GLY A 1 204 ? -19.306 -0.626 -6.848 1.00 94.12 204 GLY A C 1
ATOM 1651 O O . GLY A 1 204 ? -18.568 -1.376 -7.490 1.00 94.12 204 GLY A O 1
ATOM 1652 N N . LYS A 1 205 ? -18.903 0.558 -6.376 1.00 94.38 205 LYS A N 1
ATOM 1653 C CA . LYS A 1 205 ? -17.541 1.094 -6.543 1.00 94.38 205 LYS A CA 1
ATOM 1654 C C . LYS A 1 205 ? -16.554 0.621 -5.469 1.00 94.38 205 LYS A C 1
ATOM 1656 O O . LYS A 1 205 ? -15.365 0.879 -5.599 1.00 94.38 205 LYS A O 1
ATOM 1661 N N . TYR A 1 206 ? -17.029 -0.054 -4.425 1.00 96.62 206 TYR A N 1
ATOM 1662 C CA . TYR A 1 206 ? -16.213 -0.423 -3.271 1.00 96.62 206 TYR A CA 1
ATOM 1663 C C . TYR A 1 206 ? -15.834 -1.901 -3.307 1.00 96.62 206 TYR A C 1
ATOM 1665 O O . TYR A 1 206 ? -16.637 -2.757 -3.697 1.00 96.62 206 TYR A O 1
ATOM 1673 N N . LEU A 1 207 ? -14.626 -2.206 -2.842 1.00 97.81 207 LEU A N 1
ATOM 1674 C CA . LEU A 1 207 ? -14.190 -3.569 -2.564 1.00 97.81 207 LEU A CA 1
ATOM 1675 C C . LEU A 1 207 ? -14.362 -3.847 -1.067 1.00 97.81 207 LEU A C 1
ATOM 1677 O O . LEU A 1 207 ? -13.759 -3.177 -0.235 1.00 97.81 207 LEU A O 1
ATOM 1681 N N . TRP A 1 208 ? -15.200 -4.816 -0.720 1.00 97.69 208 TRP A N 1
ATOM 1682 C CA . TRP A 1 208 ? -15.447 -5.224 0.659 1.00 97.69 208 TRP A CA 1
ATOM 1683 C C . TRP A 1 208 ? -14.579 -6.410 1.023 1.00 97.69 208 TRP A C 1
ATOM 1685 O O . TRP A 1 208 ? -14.608 -7.417 0.322 1.00 97.69 208 TRP A O 1
ATOM 1695 N N . LEU A 1 209 ? -13.834 -6.285 2.116 1.00 97.81 209 LEU A N 1
ATOM 1696 C CA . LEU A 1 209 ? -12.989 -7.330 2.677 1.00 97.81 209 LEU A CA 1
ATOM 1697 C C . LEU A 1 209 ? -13.597 -7.795 3.994 1.00 97.81 209 LEU A C 1
ATOM 1699 O O . LEU A 1 209 ? -14.048 -6.981 4.801 1.00 97.81 209 LEU A O 1
ATOM 1703 N N . SER A 1 210 ? -13.573 -9.101 4.222 1.00 96.12 210 SER A N 1
ATOM 1704 C CA . SER A 1 210 ? -14.009 -9.726 5.467 1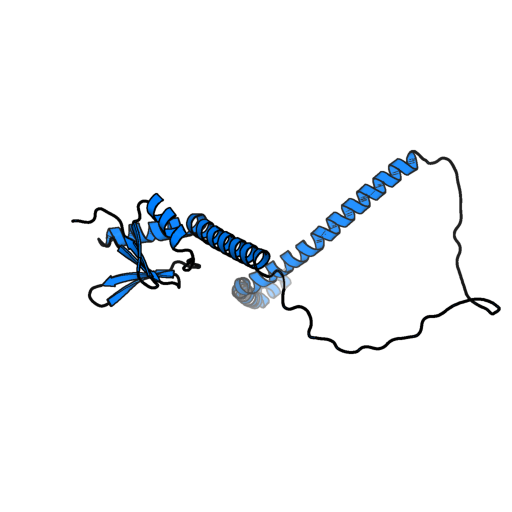.00 96.12 210 SER A CA 1
ATOM 1705 C C . SER A 1 210 ? -13.196 -10.983 5.757 1.00 96.12 210 SER A C 1
ATOM 1707 O O . SER A 1 210 ? -12.590 -11.569 4.858 1.00 96.12 210 SER A O 1
ATOM 1709 N N . TRP A 1 211 ? -13.130 -11.387 7.021 1.00 95.12 211 TRP A N 1
ATOM 1710 C CA . TRP A 1 211 ? -12.392 -12.583 7.422 1.00 95.12 211 TRP A CA 1
ATOM 1711 C C . TRP A 1 211 ? -12.987 -13.236 8.668 1.00 95.12 211 TRP A C 1
ATOM 1713 O O . TRP A 1 211 ? -13.602 -12.594 9.521 1.00 95.12 211 TRP A O 1
ATOM 1723 N N . GLY A 1 212 ? -12.734 -14.536 8.806 1.00 87.69 212 GLY A N 1
ATOM 1724 C CA . GLY A 1 212 ? -13.336 -15.363 9.847 1.00 87.69 212 GLY A CA 1
ATOM 1725 C C . GLY A 1 212 ? -14.593 -16.089 9.391 1.00 87.69 212 GLY A C 1
ATOM 1726 O O . GLY A 1 212 ? -15.102 -15.848 8.304 1.00 87.69 212 GLY A O 1
ATOM 1727 N N . LYS A 1 213 ? -15.086 -17.007 10.229 1.00 65.56 213 LYS A N 1
ATOM 1728 C CA . LYS A 1 213 ? -16.320 -17.745 9.941 1.00 65.56 213 LYS A CA 1
ATOM 1729 C C . LYS A 1 213 ? -17.507 -16.782 9.931 1.00 65.56 213 LYS A C 1
ATOM 1731 O O . LYS A 1 213 ? -17.777 -16.149 10.954 1.00 65.56 213 LYS A O 1
ATOM 1736 N N . GLU A 1 214 ? -18.219 -16.721 8.808 1.00 54.44 214 GLU A N 1
ATOM 1737 C CA . GLU A 1 214 ? -19.606 -16.260 8.785 1.00 54.44 214 GLU A CA 1
ATOM 1738 C C . GLU A 1 214 ? -20.370 -17.092 9.819 1.00 54.44 214 GLU A C 1
ATOM 1740 O O . GLU A 1 214 ? -20.415 -18.323 9.728 1.00 54.44 214 GLU A O 1
ATOM 1745 N N . ARG A 1 215 ? -20.912 -16.444 10.856 1.00 42.72 215 ARG A N 1
ATOM 1746 C CA . ARG A 1 215 ? -21.958 -17.096 11.639 1.00 42.72 215 ARG A CA 1
ATOM 1747 C C . ARG A 1 215 ? -23.172 -17.140 10.715 1.00 42.72 215 ARG A C 1
ATOM 1749 O O . ARG A 1 215 ? -23.734 -16.086 10.429 1.00 42.72 215 ARG A O 1
ATOM 1756 N N . LYS A 1 216 ? -23.446 -18.326 10.172 1.00 36.62 216 LYS A N 1
ATOM 1757 C CA . LYS A 1 216 ? -24.732 -18.644 9.549 1.00 36.62 216 LYS A CA 1
ATOM 1758 C C . LYS A 1 216 ? -25.852 -18.474 10.565 1.00 36.62 216 LYS A C 1
ATOM 1760 O O . LYS A 1 216 ? -25.582 -18.752 11.758 1.00 36.62 216 LYS A O 1
#